Protein AF-A0A4Y2P9Y2-F1 (afdb_monomer)

Mean predicted aligned error: 13.3 Å

Structure (mmCIF, N/CA/C/O backbone):
data_AF-A0A4Y2P9Y2-F1
#
_entry.id   AF-A0A4Y2P9Y2-F1
#
loop_
_atom_site.group_PDB
_atom_site.id
_atom_site.type_symbol
_atom_site.label_atom_id
_atom_site.label_alt_id
_atom_site.label_comp_id
_atom_site.label_asym_id
_atom_site.label_entity_id
_atom_site.label_seq_id
_atom_site.pdbx_PDB_ins_code
_atom_site.Cartn_x
_atom_site.Cartn_y
_atom_site.Cartn_z
_atom_site.occupancy
_atom_site.B_iso_or_equiv
_atom_site.auth_seq_id
_atom_site.auth_comp_id
_atom_site.auth_asym_id
_atom_site.auth_atom_id
_atom_site.pdbx_PDB_model_num
ATOM 1 N N . PRO A 1 1 ? 26.454 57.214 10.861 1.00 44.38 1 PRO A N 1
ATOM 2 C CA . PRO A 1 1 ? 27.489 56.406 11.558 1.00 44.38 1 PRO A CA 1
ATOM 3 C C . PRO A 1 1 ? 28.006 55.297 10.611 1.00 44.38 1 PRO A C 1
ATOM 5 O O . PRO A 1 1 ? 27.289 54.336 10.383 1.00 44.38 1 PRO A O 1
ATOM 8 N N . GLN A 1 2 ? 29.065 55.489 9.805 1.00 33.81 2 GLN A N 1
ATOM 9 C CA . GLN A 1 2 ? 30.503 55.496 1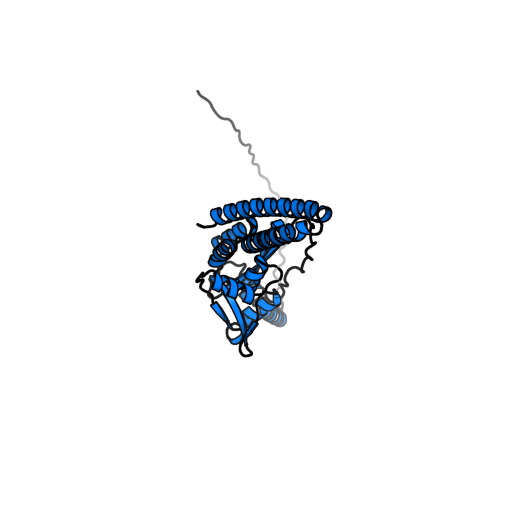0.176 1.00 33.81 2 GLN A CA 1
ATOM 10 C C . GLN A 1 2 ? 30.863 54.321 11.116 1.00 33.81 2 GLN A C 1
ATOM 12 O O . GLN A 1 2 ? 30.196 54.187 12.130 1.00 33.81 2 GLN A O 1
ATOM 17 N N . ILE A 1 3 ? 31.865 53.449 10.917 1.00 33.84 3 ILE A N 1
ATOM 18 C CA . ILE A 1 3 ? 33.081 53.392 10.074 1.00 33.84 3 ILE A CA 1
ATOM 19 C C . ILE A 1 3 ? 33.625 51.934 10.174 1.00 33.84 3 ILE A C 1
ATOM 21 O O . ILE A 1 3 ? 33.567 51.352 11.248 1.00 33.84 3 ILE A O 1
ATOM 25 N N . ALA A 1 4 ? 33.998 51.311 9.043 1.00 35.78 4 ALA A N 1
ATOM 26 C CA . ALA A 1 4 ? 35.324 50.772 8.643 1.00 35.78 4 ALA A CA 1
ATOM 27 C C . ALA A 1 4 ? 35.880 49.529 9.391 1.00 35.78 4 ALA A C 1
ATOM 29 O O . ALA A 1 4 ? 35.914 49.481 10.610 1.00 35.78 4 ALA A O 1
ATOM 30 N N . LYS A 1 5 ? 36.165 48.435 8.656 1.00 41.94 5 LYS A N 1
ATOM 31 C CA . LYS A 1 5 ? 37.468 47.996 8.072 1.00 41.94 5 LYS A CA 1
ATOM 32 C C . LYS A 1 5 ? 38.533 47.632 9.113 1.00 41.94 5 LYS A C 1
ATOM 34 O O . LYS A 1 5 ? 38.807 48.431 9.990 1.00 41.94 5 LYS A O 1
ATOM 39 N N . ILE A 1 6 ? 39.223 46.510 8.878 1.00 36.62 6 ILE A N 1
ATOM 40 C CA . ILE A 1 6 ? 40.679 46.407 8.624 1.00 36.62 6 ILE A CA 1
ATOM 41 C C . ILE A 1 6 ? 41.036 44.911 8.510 1.00 36.62 6 ILE A C 1
ATOM 43 O O . ILE A 1 6 ? 40.807 44.137 9.432 1.00 36.62 6 ILE A O 1
ATOM 47 N N . GLY A 1 7 ? 41.603 44.518 7.366 1.00 39.12 7 GLY A N 1
ATOM 48 C CA . GLY A 1 7 ? 42.594 43.438 7.293 1.00 39.12 7 GLY A CA 1
ATOM 49 C C . GLY A 1 7 ? 44.000 44.053 7.261 1.00 39.12 7 GLY A C 1
ATOM 50 O O . GLY A 1 7 ? 44.121 45.263 7.066 1.00 39.12 7 GLY A O 1
ATOM 51 N N . PRO A 1 8 ? 45.065 43.263 7.448 1.00 50.97 8 PRO A N 1
ATOM 52 C CA . PRO A 1 8 ? 46.186 43.251 6.484 1.00 50.97 8 PRO A CA 1
ATOM 53 C C . PRO A 1 8 ? 46.700 41.806 6.252 1.00 50.97 8 PRO A C 1
ATOM 55 O O . PRO A 1 8 ? 46.526 40.955 7.112 1.00 50.97 8 PRO A O 1
ATOM 58 N N . SER A 1 9 ? 47.190 41.366 5.083 1.00 36.84 9 SER A N 1
ATOM 59 C CA . SER A 1 9 ? 48.216 41.857 4.134 1.00 36.84 9 SER A CA 1
ATOM 60 C C . SER A 1 9 ? 49.648 41.360 4.426 1.00 36.84 9 SER A C 1
ATOM 62 O O . SER A 1 9 ? 50.282 41.840 5.354 1.00 36.84 9 SER A O 1
ATOM 64 N N . LEU A 1 10 ? 50.116 40.458 3.541 1.00 44.91 10 LEU A N 1
ATOM 65 C CA . LEU A 1 10 ? 51.422 40.357 2.841 1.00 44.91 10 LEU A CA 1
ATOM 66 C C . LEU A 1 10 ? 52.755 40.627 3.563 1.00 44.91 10 LEU A C 1
ATOM 68 O O . LEU A 1 10 ? 52.955 41.726 4.047 1.00 44.91 10 LEU A O 1
ATOM 72 N N . HIS A 1 11 ? 53.733 39.732 3.334 1.00 36.91 11 HIS A N 1
ATOM 73 C CA . HIS A 1 11 ? 55.120 40.007 2.871 1.00 36.91 11 HIS A CA 1
ATOM 74 C C . HIS A 1 11 ? 55.682 38.698 2.236 1.00 36.91 11 HIS A C 1
ATOM 76 O O . HIS A 1 11 ? 55.520 37.644 2.839 1.00 36.91 11 HIS A O 1
ATOM 82 N N . LYS A 1 12 ? 56.068 38.599 0.941 1.00 41.66 12 LYS A N 1
ATOM 83 C CA . LYS A 1 12 ? 57.321 39.015 0.230 1.00 41.66 12 LYS A CA 1
ATOM 84 C C . LYS A 1 12 ? 58.600 38.555 0.958 1.00 41.66 12 LYS A C 1
ATOM 86 O O . LYS A 1 12 ? 58.717 38.860 2.132 1.00 41.66 12 LYS A O 1
ATOM 91 N N . THR A 1 13 ? 59.527 37.789 0.358 1.00 38.09 13 THR A N 1
ATOM 92 C CA . THR A 1 13 ? 60.627 38.195 -0.574 1.00 38.09 13 THR A CA 1
ATOM 93 C C . THR A 1 13 ? 61.343 36.932 -1.124 1.00 38.09 13 THR A C 1
ATOM 95 O O . THR A 1 13 ? 61.568 36.009 -0.355 1.00 38.09 13 THR A O 1
ATOM 98 N N . SER A 1 14 ? 61.550 36.697 -2.430 1.00 42.44 14 SER A N 1
ATOM 99 C CA . SER A 1 14 ? 62.668 37.089 -3.332 1.00 42.44 14 SER A CA 1
ATOM 100 C C . SER A 1 14 ? 64.116 36.971 -2.807 1.00 42.44 14 SER A C 1
ATOM 102 O O . SER A 1 14 ? 64.509 37.818 -2.010 1.00 42.44 14 SER A O 1
ATOM 104 N N . SER A 1 15 ? 64.922 36.057 -3.382 1.00 37.41 15 SER A N 1
ATOM 105 C CA . SER A 1 15 ? 66.325 36.289 -3.826 1.00 37.41 15 SER A CA 1
ATOM 106 C C . SER A 1 15 ? 67.003 35.012 -4.383 1.00 37.41 15 SER A C 1
ATOM 108 O O . SER A 1 15 ? 67.167 34.036 -3.657 1.00 37.41 15 SER A O 1
ATOM 110 N N . LEU A 1 16 ? 67.421 35.053 -5.656 1.00 40.88 16 LEU A N 1
ATOM 111 C CA . LEU A 1 16 ? 68.600 34.359 -6.241 1.00 40.88 16 LEU A CA 1
ATOM 112 C C . LEU A 1 16 ? 69.861 35.240 -5.982 1.00 40.88 16 LEU A C 1
ATOM 114 O O . LEU A 1 16 ? 69.645 36.331 -5.441 1.00 40.88 16 LEU A O 1
ATOM 118 N N . PRO A 1 17 ? 71.124 34.926 -6.395 1.00 58.72 17 PRO A N 1
ATOM 119 C CA . PRO A 1 17 ? 71.679 33.807 -7.199 1.00 58.72 17 PRO A CA 1
ATOM 120 C C . PRO A 1 17 ? 73.003 33.190 -6.636 1.00 58.72 17 PRO A C 1
ATOM 122 O O . PRO A 1 17 ? 73.562 33.719 -5.682 1.00 58.72 17 PRO A O 1
ATOM 125 N N . ASN A 1 18 ? 73.532 32.098 -7.221 1.00 36.44 18 ASN A N 1
ATOM 126 C CA . ASN A 1 18 ? 74.830 32.057 -7.947 1.00 36.44 18 ASN A CA 1
ATOM 127 C C . ASN A 1 18 ? 75.363 30.639 -8.251 1.00 36.44 18 ASN A C 1
ATOM 129 O O . ASN A 1 18 ? 75.132 29.680 -7.522 1.00 36.44 18 ASN A O 1
ATOM 133 N N . GLU A 1 19 ? 76.089 30.592 -9.369 1.00 43.03 19 GLU A N 1
ATOM 134 C CA . GLU A 1 19 ? 76.727 29.491 -10.100 1.00 43.03 19 GLU A CA 1
ATOM 135 C C . GLU A 1 19 ? 77.791 28.681 -9.332 1.00 43.03 19 GLU A C 1
ATOM 137 O O . GLU A 1 19 ? 78.522 29.238 -8.517 1.00 43.03 19 GLU A O 1
ATOM 142 N N . ALA A 1 20 ? 77.973 27.404 -9.707 1.00 39.31 20 ALA A N 1
ATOM 143 C CA . ALA A 1 20 ? 79.242 26.857 -10.225 1.00 39.31 20 ALA A CA 1
ATOM 144 C C . ALA A 1 20 ? 79.091 25.377 -10.647 1.00 39.31 20 ALA A C 1
ATOM 146 O O . ALA A 1 20 ? 78.237 24.650 -10.151 1.00 39.31 20 ALA A O 1
ATOM 147 N N . ALA A 1 21 ? 79.922 24.978 -11.608 1.00 45.75 21 ALA A N 1
ATOM 148 C CA . ALA A 1 21 ? 79.826 23.820 -12.494 1.00 45.75 21 ALA A CA 1
ATOM 149 C C . ALA A 1 21 ? 80.290 22.459 -11.931 1.00 45.75 21 ALA A C 1
ATOM 151 O O . ALA A 1 21 ? 81.147 22.416 -11.054 1.00 45.75 21 ALA A O 1
ATOM 152 N N . ALA A 1 22 ? 79.788 21.374 -12.541 1.00 41.69 22 ALA A N 1
ATOM 153 C CA . ALA A 1 22 ? 80.491 20.138 -12.956 1.00 41.69 22 ALA A CA 1
ATOM 154 C C . ALA A 1 22 ? 79.415 19.146 -13.468 1.00 41.69 22 ALA A C 1
ATOM 156 O O . ALA A 1 22 ? 78.500 18.812 -12.727 1.00 41.69 22 ALA A O 1
ATOM 157 N N . ASP A 1 23 ? 79.268 18.897 -14.768 1.00 41.00 23 ASP A N 1
ATOM 158 C CA . ASP A 1 23 ? 80.043 17.982 -15.625 1.00 41.00 23 ASP A CA 1
ATOM 159 C C . ASP A 1 23 ? 79.676 16.489 -15.441 1.00 41.00 23 ASP A C 1
ATOM 161 O O . ASP A 1 23 ? 79.454 16.019 -14.330 1.00 41.00 23 ASP A O 1
ATOM 165 N N . PHE A 1 24 ? 79.675 15.775 -16.571 1.00 41.19 24 PHE A N 1
ATOM 166 C CA . PHE A 1 24 ? 79.527 14.326 -16.790 1.00 41.19 24 PHE A CA 1
ATOM 167 C C . PHE A 1 24 ? 78.136 13.703 -17.053 1.00 41.19 24 PHE A C 1
ATOM 169 O O . PHE A 1 24 ? 77.414 13.248 -16.172 1.00 41.19 24 PHE A O 1
ATOM 176 N N . SER A 1 25 ? 77.924 13.503 -18.361 1.00 40.25 25 SER A N 1
ATOM 177 C CA . SER A 1 25 ? 77.573 12.215 -18.985 1.00 40.25 25 SER A CA 1
ATOM 178 C C . SER A 1 25 ? 76.102 11.821 -19.098 1.00 40.25 25 SER A C 1
ATOM 180 O O . SER A 1 25 ? 75.533 11.113 -18.273 1.00 40.25 25 SER A O 1
ATOM 182 N N . SER A 1 26 ? 75.552 12.154 -20.265 1.00 49.84 26 SER A N 1
ATOM 183 C CA . SER A 1 26 ? 74.431 11.470 -20.905 1.00 49.84 26 SER A CA 1
ATOM 184 C C . SER A 1 26 ? 74.722 9.975 -21.124 1.00 49.84 26 SER A C 1
ATOM 186 O O . SER A 1 26 ? 75.746 9.654 -21.734 1.00 49.84 26 SER A O 1
ATOM 188 N N . PRO A 1 27 ? 73.807 9.054 -20.780 1.00 45.94 27 PRO A N 1
ATOM 189 C CA . PRO A 1 27 ? 73.709 7.774 -21.457 1.00 45.94 27 PRO A CA 1
ATOM 190 C C . PRO A 1 27 ? 72.789 7.924 -22.673 1.00 45.94 27 PRO A C 1
ATOM 192 O O . PRO A 1 27 ? 71.651 8.383 -22.584 1.00 45.94 27 PRO A O 1
ATOM 195 N N . SER A 1 28 ? 73.325 7.559 -23.831 1.00 48.28 28 SER A N 1
ATOM 196 C CA . SER A 1 28 ? 72.616 7.449 -25.103 1.00 48.28 28 SER A CA 1
ATOM 197 C C . SER A 1 28 ? 71.443 6.456 -25.021 1.00 48.28 28 SER A C 1
ATOM 199 O O . SER A 1 28 ? 71.523 5.488 -24.263 1.00 48.28 28 SER A O 1
ATOM 201 N N . PRO A 1 29 ? 70.378 6.636 -25.825 1.00 51.25 29 PRO A N 1
ATOM 202 C CA . PRO A 1 29 ? 69.253 5.713 -25.858 1.00 51.25 29 PRO A CA 1
ATOM 203 C C . PRO A 1 29 ? 69.665 4.467 -26.648 1.00 51.25 29 PRO A C 1
ATOM 205 O O . PRO A 1 29 ? 69.705 4.481 -27.878 1.00 51.25 29 PRO A O 1
ATOM 208 N N . SER A 1 30 ? 70.019 3.389 -25.950 1.00 45.03 30 SER A N 1
ATOM 209 C CA . SER A 1 30 ? 70.176 2.088 -26.596 1.00 45.03 30 SER A CA 1
ATOM 210 C C . SER A 1 30 ? 68.802 1.497 -26.890 1.00 45.03 30 SER A C 1
ATOM 212 O O . SER A 1 30 ? 67.964 1.338 -26.005 1.00 45.03 30 SER A O 1
ATOM 214 N N . SER A 1 31 ? 68.621 1.204 -28.169 1.00 48.81 31 SER A N 1
ATOM 215 C CA . SER A 1 31 ? 67.476 0.588 -28.815 1.00 48.81 31 SER A CA 1
ATOM 216 C C . SER A 1 31 ? 66.981 -0.712 -28.178 1.00 48.81 31 SER A C 1
ATOM 218 O O . SER A 1 31 ? 67.751 -1.496 -27.628 1.00 48.81 31 SER A O 1
ATOM 220 N N . ASN A 1 32 ? 65.706 -0.976 -28.468 1.00 49.25 32 ASN A N 1
ATOM 221 C CA . ASN A 1 32 ? 65.077 -2.293 -28.549 1.00 49.25 32 ASN A CA 1
ATOM 222 C C . ASN A 1 32 ? 64.769 -2.985 -27.222 1.00 49.25 32 ASN A C 1
ATOM 224 O O . ASN A 1 32 ? 65.193 -4.107 -26.972 1.00 49.25 32 ASN A O 1
ATOM 228 N N . SER A 1 33 ? 63.888 -2.357 -26.449 1.00 46.97 33 SER A N 1
ATOM 229 C CA . SER A 1 33 ? 62.880 -3.095 -25.691 1.00 46.97 33 SER A CA 1
ATOM 230 C C . SER A 1 33 ? 61.567 -2.995 -26.461 1.00 46.97 33 SER A C 1
ATOM 232 O O . SER A 1 33 ? 60.702 -2.183 -26.149 1.00 46.97 33 SER A O 1
ATOM 234 N N . SER A 1 34 ? 61.460 -3.777 -27.538 1.00 49.69 34 SER A N 1
ATOM 235 C CA . SER A 1 34 ? 60.162 -4.214 -28.051 1.00 49.69 34 SER A CA 1
ATOM 236 C C . SER A 1 34 ? 59.586 -5.123 -26.969 1.00 49.69 34 SER A C 1
ATOM 238 O O . SER A 1 34 ? 59.700 -6.343 -27.069 1.00 49.69 34 SER A O 1
ATOM 240 N N . GLU A 1 35 ? 59.084 -4.519 -25.890 1.00 49.69 35 GLU A N 1
ATOM 241 C CA . GLU A 1 35 ? 58.192 -5.182 -24.950 1.00 49.69 35 GLU A CA 1
ATOM 242 C C . GLU A 1 35 ? 57.011 -5.643 -25.791 1.00 49.69 35 GLU A C 1
ATOM 244 O O . GLU A 1 35 ? 56.163 -4.861 -26.219 1.00 49.69 35 GLU A O 1
ATOM 249 N N . VAL A 1 36 ? 57.075 -6.923 -26.135 1.00 53.78 36 VAL A N 1
ATOM 250 C CA . VAL A 1 36 ? 55.955 -7.720 -26.586 1.00 53.78 36 VAL A CA 1
ATOM 251 C C . VAL A 1 36 ? 54.973 -7.656 -25.424 1.00 53.78 36 VAL A C 1
ATOM 253 O O . VAL A 1 36 ? 55.096 -8.400 -24.456 1.00 53.78 36 VAL A O 1
ATOM 256 N N . PHE A 1 37 ? 54.087 -6.663 -25.448 1.00 49.69 37 PHE A N 1
ATOM 257 C CA . PHE A 1 37 ? 52.834 -6.767 -24.725 1.00 49.69 37 PHE A CA 1
ATOM 258 C C . PHE A 1 37 ? 52.160 -7.993 -25.335 1.00 49.69 37 PHE A C 1
ATOM 260 O O . PHE A 1 37 ? 51.839 -7.985 -26.521 1.00 49.69 37 PHE A O 1
ATOM 267 N N . ASP A 1 38 ? 52.121 -9.086 -24.574 1.00 58.62 38 ASP A N 1
ATOM 268 C CA . ASP A 1 38 ? 51.482 -10.330 -24.986 1.00 58.62 38 ASP A CA 1
ATOM 269 C C . ASP A 1 38 ? 50.050 -10.006 -25.438 1.00 58.62 38 ASP A C 1
ATOM 271 O O . ASP A 1 38 ? 49.244 -9.539 -24.631 1.00 58.62 38 ASP A O 1
ATOM 275 N N . ASP A 1 39 ? 49.726 -10.282 -26.707 1.00 57.47 39 ASP A N 1
ATOM 276 C CA . ASP A 1 39 ? 48.370 -10.161 -27.278 1.00 57.47 39 ASP A CA 1
ATOM 277 C C . ASP A 1 39 ? 47.314 -10.930 -26.437 1.00 57.47 39 ASP A C 1
ATOM 279 O O . ASP A 1 39 ? 46.114 -10.656 -26.497 1.00 57.47 39 ASP A O 1
ATOM 283 N N . ASP A 1 40 ? 47.759 -11.870 -25.595 1.00 58.53 40 ASP A N 1
ATOM 284 C CA . ASP A 1 40 ? 46.935 -12.628 -24.649 1.00 58.53 40 ASP A CA 1
ATOM 285 C C . ASP A 1 40 ? 46.405 -11.775 -23.477 1.00 58.53 40 ASP A C 1
ATOM 287 O O . ASP A 1 40 ? 45.332 -12.062 -22.936 1.00 58.53 40 ASP A O 1
ATOM 291 N N . ALA A 1 41 ? 47.121 -10.717 -23.076 1.00 58.81 41 ALA A N 1
ATOM 292 C CA . ALA A 1 41 ? 46.648 -9.789 -22.049 1.00 58.81 41 ALA A CA 1
ATOM 293 C C . ALA A 1 41 ? 45.497 -8.930 -22.586 1.00 58.81 41 ALA A C 1
ATOM 295 O O . ALA A 1 41 ? 44.499 -8.741 -21.888 1.00 58.81 41 ALA A O 1
ATOM 296 N N . ASP A 1 42 ? 45.593 -8.485 -23.839 1.00 65.56 42 ASP A N 1
ATOM 297 C CA . ASP A 1 42 ? 44.548 -7.702 -24.497 1.00 65.56 42 ASP A CA 1
ATOM 298 C C . ASP A 1 42 ? 43.278 -8.539 -24.703 1.00 65.56 42 ASP A C 1
ATOM 300 O O . ASP A 1 42 ? 42.187 -8.074 -24.376 1.00 65.56 42 ASP A O 1
ATOM 304 N N . ALA A 1 43 ? 43.401 -9.814 -25.096 1.00 70.25 43 ALA A N 1
ATOM 305 C CA . ALA A 1 43 ? 42.260 -10.729 -25.192 1.00 70.25 43 ALA A CA 1
ATOM 306 C C . ALA A 1 43 ? 41.589 -11.003 -23.830 1.00 70.25 43 ALA A C 1
ATOM 308 O O . ALA A 1 43 ? 40.359 -11.028 -23.736 1.00 70.25 43 ALA A O 1
ATOM 309 N N . PHE A 1 44 ? 42.375 -11.161 -22.757 1.00 70.00 44 PHE A N 1
ATOM 310 C CA . PHE A 1 44 ? 41.850 -11.327 -21.399 1.00 70.00 44 PHE A CA 1
ATOM 311 C C . PHE A 1 44 ? 41.113 -10.075 -20.915 1.00 70.00 44 PHE A C 1
ATOM 313 O O . PHE A 1 44 ? 40.017 -10.179 -20.358 1.00 70.00 44 PHE A O 1
ATOM 320 N N . PHE A 1 45 ? 41.689 -8.888 -21.128 1.00 66.19 45 PHE A N 1
ATOM 321 C CA . PHE A 1 45 ? 41.038 -7.637 -20.762 1.00 66.19 45 PHE A CA 1
ATOM 322 C C . PHE A 1 45 ? 39.809 -7.377 -21.624 1.00 66.19 45 PHE A C 1
ATOM 324 O O . PHE A 1 45 ? 38.821 -6.897 -21.092 1.00 66.19 45 PHE A O 1
ATOM 331 N N . GLU A 1 46 ? 39.799 -7.733 -22.904 1.00 68.00 46 GLU A N 1
ATOM 332 C CA . GLU A 1 46 ? 38.641 -7.549 -23.779 1.00 68.00 46 GLU A CA 1
ATOM 333 C C . GLU A 1 46 ? 37.496 -8.520 -23.447 1.00 68.00 46 GLU A C 1
ATOM 335 O O . GLU A 1 46 ? 36.336 -8.107 -23.425 1.00 68.00 46 GLU A O 1
ATOM 340 N N . GLU A 1 47 ? 37.796 -9.764 -23.055 1.00 64.12 47 GLU A N 1
ATOM 341 C CA . GLU A 1 47 ? 36.814 -10.701 -22.489 1.00 64.12 47 GLU A CA 1
ATOM 342 C C . GLU A 1 47 ? 36.309 -10.229 -21.112 1.00 64.12 47 GLU A C 1
ATOM 344 O O . GLU A 1 47 ? 35.112 -10.293 -20.819 1.00 64.12 47 GLU A O 1
ATOM 349 N N . PHE A 1 48 ? 37.200 -9.709 -20.263 1.00 63.22 48 PHE A N 1
ATOM 350 C CA . PHE A 1 48 ? 36.848 -9.130 -18.967 1.00 63.22 48 PHE A CA 1
ATOM 351 C C . PHE A 1 48 ? 35.991 -7.875 -19.131 1.00 63.22 48 PHE A C 1
ATOM 353 O O . PHE A 1 48 ? 34.968 -7.754 -18.467 1.00 63.22 48 PHE A O 1
ATOM 360 N N . TYR A 1 49 ? 36.334 -6.971 -20.047 1.00 61.81 49 TYR A N 1
ATOM 361 C CA . TYR A 1 49 ? 35.524 -5.806 -20.362 1.00 61.81 49 TYR A CA 1
ATOM 362 C C . TYR A 1 49 ? 34.207 -6.248 -20.990 1.00 61.81 49 TYR A C 1
ATOM 364 O O . TYR A 1 49 ? 33.187 -5.782 -20.521 1.00 61.81 49 TYR A O 1
ATOM 372 N N . GLN A 1 50 ? 34.143 -7.213 -21.910 1.00 58.59 50 GLN A N 1
ATOM 373 C CA . GLN A 1 50 ? 32.854 -7.749 -22.378 1.00 58.59 50 GLN A CA 1
ATOM 374 C C . GLN A 1 50 ? 31.989 -8.325 -21.243 1.00 58.59 50 GLN A C 1
ATOM 376 O O . GLN A 1 50 ? 30.774 -8.134 -21.261 1.00 58.59 50 GLN A O 1
ATOM 381 N N . LYS A 1 51 ? 32.589 -8.960 -20.226 1.00 53.72 51 LYS A N 1
ATOM 382 C CA . LYS A 1 51 ? 31.874 -9.471 -19.040 1.00 53.72 51 LYS A CA 1
ATOM 383 C C . LYS A 1 51 ? 31.471 -8.377 -18.038 1.00 53.72 51 LYS A C 1
ATOM 385 O O . LYS A 1 51 ? 30.395 -8.458 -17.460 1.00 53.72 51 LYS A O 1
ATOM 390 N N . VAL A 1 52 ? 32.298 -7.350 -17.838 1.00 53.06 52 VAL A N 1
ATOM 391 C CA . VAL A 1 52 ? 32.105 -6.263 -16.849 1.00 53.06 52 VAL A CA 1
ATOM 392 C C . VAL A 1 52 ? 31.319 -5.074 -17.429 1.00 53.06 52 VAL A C 1
ATOM 394 O O . VAL A 1 52 ? 30.797 -4.235 -16.699 1.00 53.06 52 VAL A O 1
ATOM 397 N N . SER A 1 53 ? 31.178 -5.017 -18.752 1.00 51.53 53 SER A N 1
ATOM 398 C CA . SER A 1 53 ? 30.509 -3.961 -19.523 1.00 51.53 53 SER A CA 1
ATOM 399 C C . SER A 1 53 ? 29.004 -4.209 -19.723 1.00 51.53 53 SER A C 1
ATOM 401 O O . SER A 1 53 ? 28.310 -3.402 -20.344 1.00 51.53 53 SER A O 1
ATOM 403 N N . LEU A 1 54 ? 28.447 -5.282 -19.146 1.00 63.69 54 LEU A N 1
ATOM 404 C CA . LEU A 1 54 ? 27.006 -5.555 -19.148 1.00 63.69 54 LEU A CA 1
ATOM 405 C C . LEU A 1 54 ? 26.293 -4.708 -18.087 1.00 63.69 54 LEU A C 1
ATOM 407 O O . LEU A 1 54 ? 25.753 -5.206 -17.097 1.00 63.69 54 LEU A O 1
ATOM 411 N N . VAL A 1 55 ? 26.299 -3.392 -18.301 1.00 69.12 55 VAL A N 1
ATOM 412 C CA . VAL A 1 55 ? 25.394 -2.484 -17.600 1.00 69.12 55 VAL A CA 1
ATOM 413 C C . VAL A 1 55 ? 23.980 -2.804 -18.078 1.00 69.12 55 VAL A C 1
ATOM 415 O O . VAL A 1 55 ? 23.579 -2.412 -19.174 1.00 69.12 55 VAL A O 1
ATOM 418 N N . THR A 1 56 ? 23.224 -3.538 -17.271 1.00 79.81 56 THR A N 1
ATOM 419 C CA . THR A 1 56 ? 21.832 -3.875 -17.574 1.00 79.81 56 THR A CA 1
ATOM 420 C C . THR A 1 56 ? 20.894 -2.848 -16.950 1.00 79.81 56 THR A C 1
ATOM 422 O O . THR A 1 56 ? 21.273 -2.039 -16.100 1.00 79.81 56 THR A O 1
ATOM 425 N N . LYS A 1 57 ? 19.647 -2.802 -17.419 1.00 87.38 57 LYS A N 1
ATOM 426 C CA . LYS A 1 57 ? 18.637 -1.915 -16.838 1.00 87.38 57 LYS A CA 1
ATOM 427 C C . LYS A 1 57 ? 18.192 -2.482 -15.489 1.00 87.38 57 LYS A C 1
ATOM 429 O O . LYS A 1 57 ? 17.785 -3.637 -15.414 1.00 87.38 57 LYS A O 1
ATOM 434 N N . ARG A 1 58 ? 18.214 -1.661 -14.438 1.00 91.38 58 ARG A N 1
ATOM 435 C CA . ARG A 1 58 ? 17.585 -1.990 -13.155 1.00 91.38 58 ARG A CA 1
ATOM 436 C C . ARG A 1 58 ? 16.098 -1.675 -13.243 1.00 91.38 58 ARG A C 1
ATOM 438 O O . ARG A 1 58 ? 15.718 -0.534 -13.499 1.00 91.38 58 ARG A O 1
ATOM 445 N N . TYR A 1 59 ? 15.266 -2.675 -12.996 1.00 93.69 59 TYR A N 1
ATOM 446 C CA . TYR A 1 59 ? 13.811 -2.544 -12.985 1.00 93.69 59 TYR A CA 1
ATOM 447 C C . TYR A 1 59 ? 13.250 -2.371 -11.579 1.00 93.69 59 TYR A C 1
ATOM 449 O O . TYR A 1 59 ? 12.148 -1.853 -11.440 1.00 93.69 59 TYR A O 1
ATOM 457 N N . VAL A 1 60 ? 13.984 -2.783 -10.542 1.00 94.19 60 VAL A N 1
ATOM 458 C CA . VAL A 1 60 ? 13.480 -2.828 -9.164 1.00 94.19 60 VAL A CA 1
ATOM 459 C C . VAL A 1 60 ? 14.356 -1.999 -8.232 1.00 94.19 60 VAL A C 1
ATOM 461 O O . VAL A 1 60 ? 15.577 -2.142 -8.201 1.00 94.19 60 VAL A O 1
ATOM 464 N N . LYS A 1 61 ? 13.721 -1.156 -7.419 1.00 93.62 61 LYS A N 1
ATOM 465 C CA . LYS A 1 61 ? 14.342 -0.452 -6.296 1.00 93.62 61 LYS A CA 1
ATOM 466 C C . LYS A 1 61 ? 13.578 -0.762 -5.018 1.00 93.62 61 LYS A C 1
ATOM 468 O O . LYS A 1 61 ? 12.394 -0.456 -4.913 1.00 93.62 61 LYS A O 1
ATOM 473 N N . ARG A 1 62 ? 14.266 -1.305 -4.015 1.00 93.38 62 ARG A N 1
ATOM 474 C CA . ARG A 1 62 ? 13.707 -1.512 -2.674 1.00 93.38 62 ARG A CA 1
ATOM 475 C C . ARG A 1 62 ? 13.719 -0.205 -1.881 1.00 93.38 62 ARG A C 1
ATOM 477 O O . ARG A 1 62 ? 14.735 0.484 -1.829 1.00 93.38 62 ARG A O 1
ATOM 484 N N . ILE A 1 63 ? 12.602 0.115 -1.240 1.00 93.81 63 ILE A N 1
ATOM 485 C CA . ILE A 1 63 ? 12.440 1.269 -0.357 1.00 93.81 63 ILE A CA 1
ATOM 486 C C . ILE A 1 63 ? 12.165 0.773 1.060 1.00 93.81 63 ILE A C 1
ATOM 488 O O . ILE A 1 63 ? 11.300 -0.076 1.264 1.00 93.81 63 ILE A O 1
ATOM 492 N N . LYS A 1 64 ? 12.893 1.325 2.033 1.00 92.31 64 LYS A N 1
ATOM 493 C CA . LYS A 1 64 ? 12.648 1.158 3.471 1.00 92.31 64 LYS A CA 1
ATOM 494 C C . LYS A 1 64 ? 12.236 2.509 4.065 1.00 92.31 64 LYS A C 1
ATOM 496 O O . LYS A 1 64 ? 12.801 3.541 3.688 1.00 92.31 64 LYS A O 1
ATOM 501 N N . THR A 1 65 ? 11.269 2.509 4.973 1.00 89.56 65 THR A N 1
ATOM 502 C CA . THR A 1 65 ? 10.843 3.691 5.742 1.00 89.56 65 THR A CA 1
ATOM 503 C C . THR A 1 65 ? 11.343 3.605 7.189 1.00 89.56 65 THR A C 1
ATOM 505 O O . THR A 1 65 ? 11.743 2.531 7.642 1.00 89.56 65 THR A O 1
ATOM 508 N N . GLY A 1 66 ? 11.362 4.730 7.915 1.00 85.69 66 GLY A N 1
ATOM 509 C CA . GLY A 1 66 ? 11.858 4.777 9.299 1.00 85.69 66 GLY A CA 1
ATOM 510 C C . GLY A 1 66 ? 10.974 4.001 10.281 1.00 85.69 66 GLY A C 1
ATOM 511 O O . GLY A 1 66 ? 11.475 3.365 11.204 1.00 85.69 66 GLY A O 1
ATOM 512 N N . ASP A 1 67 ? 9.675 3.956 10.013 1.00 86.25 67 ASP A N 1
ATOM 513 C CA . ASP A 1 67 ? 8.659 3.176 10.726 1.00 86.25 67 ASP A CA 1
ATOM 514 C C . ASP A 1 67 ? 8.545 1.706 10.272 1.00 86.25 67 ASP A C 1
ATOM 516 O O . ASP A 1 67 ? 7.625 0.977 10.665 1.00 86.25 67 ASP A O 1
ATOM 520 N N . GLY A 1 68 ? 9.509 1.244 9.471 1.00 85.94 68 GLY A N 1
ATOM 521 C CA . GLY A 1 68 ? 9.685 -0.170 9.170 1.00 85.94 68 GLY A CA 1
ATOM 522 C C . GLY A 1 68 ? 8.725 -0.726 8.119 1.00 85.94 68 GLY A C 1
ATOM 523 O O . GLY A 1 68 ? 8.472 -1.928 8.099 1.00 85.94 68 GLY A O 1
ATOM 524 N N . TYR A 1 69 ? 8.185 0.102 7.230 1.00 90.56 69 TYR A N 1
ATOM 525 C CA . TYR A 1 69 ? 7.560 -0.397 6.010 1.00 90.56 69 TYR A CA 1
ATOM 526 C C . TYR A 1 69 ? 8.614 -0.627 4.929 1.00 90.56 69 TYR A C 1
ATOM 528 O O . TYR A 1 69 ? 9.613 0.089 4.814 1.00 90.56 69 TYR A O 1
ATOM 536 N N . VAL A 1 70 ?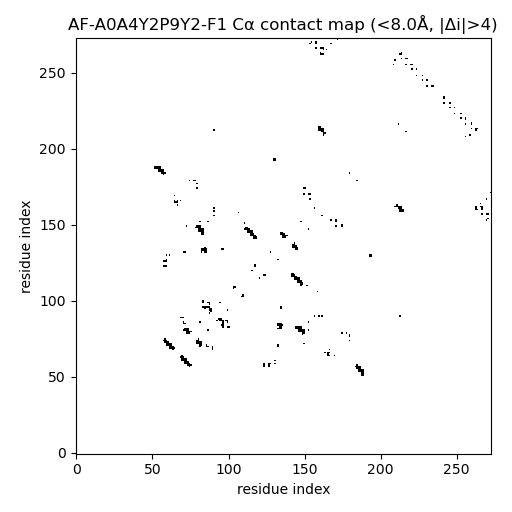 8.373 -1.652 4.114 1.00 92.38 70 VAL A N 1
ATOM 537 C CA . VAL A 1 70 ? 9.220 -2.006 2.977 1.00 92.38 70 VAL A CA 1
ATOM 538 C C . VAL A 1 70 ? 8.335 -2.244 1.767 1.00 92.38 70 VAL A C 1
ATOM 540 O O . VAL A 1 70 ? 7.356 -2.983 1.852 1.00 92.38 70 VAL A O 1
ATOM 543 N N . PHE A 1 71 ? 8.694 -1.631 0.646 1.00 95.38 71 PHE A N 1
ATOM 544 C CA . PHE A 1 71 ? 8.030 -1.825 -0.640 1.00 95.38 71 PHE A CA 1
ATOM 545 C C . PHE A 1 71 ? 9.023 -1.649 -1.786 1.00 95.38 71 PHE A C 1
ATOM 547 O O . PHE A 1 71 ? 10.155 -1.204 -1.576 1.00 95.38 71 PHE A O 1
ATOM 554 N N . HIS A 1 72 ? 8.600 -1.985 -3.001 1.00 96.94 72 HIS A N 1
ATOM 555 C CA . HIS A 1 72 ? 9.429 -1.857 -4.189 1.00 96.94 72 HIS A CA 1
ATOM 556 C C . HIS A 1 72 ? 8.846 -0.830 -5.155 1.00 96.94 72 HIS A C 1
ATOM 558 O O . HIS A 1 72 ? 7.641 -0.802 -5.405 1.00 96.94 72 HIS A O 1
ATOM 564 N N . ILE A 1 73 ? 9.725 0.001 -5.708 1.00 97.31 73 ILE A N 1
ATOM 565 C CA . ILE A 1 73 ? 9.438 0.826 -6.877 1.00 97.31 73 ILE A CA 1
ATOM 566 C C . ILE A 1 73 ? 9.939 0.070 -8.100 1.00 97.31 73 ILE A C 1
ATOM 568 O O . ILE A 1 73 ? 11.089 -0.372 -8.144 1.00 97.31 73 ILE A O 1
ATOM 572 N N . LEU A 1 74 ? 9.059 -0.066 -9.079 1.00 97.31 74 LEU A N 1
ATOM 573 C CA . LEU A 1 74 ? 9.287 -0.751 -10.337 1.00 97.31 74 LEU A CA 1
ATOM 574 C C . LEU A 1 74 ? 9.379 0.282 -11.458 1.00 97.31 74 LEU A C 1
ATOM 576 O O . LEU A 1 74 ? 8.575 1.210 -11.488 1.00 97.31 74 LEU A O 1
ATOM 580 N N . ILE A 1 75 ? 10.314 0.119 -12.390 1.00 95.62 75 ILE A N 1
ATOM 581 C CA . ILE A 1 75 ? 10.305 0.871 -13.648 1.00 95.62 75 ILE A CA 1
ATOM 582 C C . ILE A 1 75 ? 9.666 0.019 -14.729 1.00 95.62 75 ILE A C 1
ATOM 584 O O . ILE A 1 75 ? 10.194 -1.031 -15.086 1.00 95.62 75 ILE A O 1
ATOM 588 N N . TYR A 1 76 ? 8.598 0.535 -15.323 1.00 95.88 76 TYR A N 1
ATOM 589 C CA . TYR A 1 76 ? 7.976 -0.029 -16.515 1.00 95.88 76 TYR A CA 1
ATOM 590 C C . TYR A 1 76 ? 7.671 1.112 -17.487 1.00 95.88 76 TYR A C 1
ATOM 592 O O . TYR A 1 76 ? 7.251 2.177 -17.057 1.00 95.88 76 TYR A O 1
ATOM 600 N N . GLU A 1 77 ? 8.004 0.951 -18.770 1.00 93.94 77 GLU A N 1
ATOM 601 C CA . GLU A 1 77 ? 7.820 2.001 -19.797 1.00 93.94 77 GLU A CA 1
ATOM 602 C C . GLU A 1 77 ? 8.383 3.397 -19.434 1.00 93.94 77 GLU A C 1
ATOM 604 O O . GLU A 1 77 ? 7.943 4.419 -19.944 1.00 93.94 77 GLU A O 1
ATOM 609 N N . SER A 1 78 ? 9.440 3.439 -18.612 1.00 93.31 78 SER A N 1
ATOM 610 C CA . SER A 1 78 ? 10.092 4.667 -18.100 1.00 93.31 78 SER A CA 1
ATOM 611 C C . SER A 1 78 ? 9.303 5.444 -17.042 1.00 93.31 78 SER A C 1
ATOM 613 O O . SER A 1 78 ? 9.724 6.534 -16.668 1.00 93.31 78 SER A O 1
ATOM 615 N N . GLU A 1 79 ? 8.240 4.857 -16.501 1.00 96.00 79 GLU A N 1
ATOM 616 C CA . GLU A 1 79 ? 7.422 5.415 -15.425 1.00 96.00 79 GLU A CA 1
ATOM 617 C C . GLU A 1 79 ? 7.572 4.583 -14.131 1.00 96.00 79 GLU A C 1
ATOM 619 O O . GLU A 1 79 ? 7.920 3.393 -14.193 1.00 96.00 79 GLU A O 1
ATOM 624 N N . PRO A 1 80 ? 7.353 5.181 -12.943 1.00 97.19 80 PRO A N 1
ATOM 625 C CA . PRO A 1 80 ? 7.450 4.488 -11.668 1.00 97.19 80 PRO A CA 1
ATOM 626 C C . PRO A 1 80 ? 6.127 3.821 -11.278 1.00 97.19 80 PRO A C 1
ATOM 628 O O . PRO A 1 80 ? 5.057 4.436 -11.264 1.00 97.19 80 PRO A O 1
ATOM 631 N N . TYR A 1 81 ? 6.220 2.568 -10.853 1.00 98.00 81 TYR A N 1
ATOM 632 C CA . TYR A 1 81 ? 5.094 1.746 -10.429 1.00 98.00 81 TYR A CA 1
ATOM 633 C C . TYR A 1 81 ? 5.371 1.045 -9.102 1.00 98.00 81 TYR A C 1
ATOM 635 O O . TYR A 1 81 ? 6.504 0.960 -8.635 1.00 98.00 81 TYR A O 1
ATOM 643 N N . VAL A 1 82 ? 4.317 0.506 -8.502 1.00 98.00 82 VAL A N 1
ATOM 644 C CA . VAL A 1 82 ? 4.372 -0.357 -7.322 1.00 98.00 82 VAL A CA 1
ATOM 645 C C . VAL A 1 82 ? 3.502 -1.590 -7.559 1.00 98.00 82 VAL A C 1
ATOM 647 O O . VAL A 1 82 ? 2.456 -1.522 -8.212 1.00 98.00 82 VAL A O 1
ATOM 650 N N . SER A 1 83 ? 3.940 -2.740 -7.052 1.00 98.06 83 SER A N 1
ATOM 651 C CA . SER A 1 83 ? 3.196 -3.991 -7.192 1.00 98.06 83 SER A CA 1
ATOM 652 C C . SER A 1 83 ? 1.933 -3.994 -6.332 1.00 98.06 83 SER A C 1
ATOM 654 O O . SER A 1 83 ? 1.952 -3.582 -5.176 1.00 98.06 83 SER A O 1
ATOM 656 N N . CYS A 1 84 ? 0.830 -4.537 -6.851 1.00 97.25 84 CYS A N 1
ATOM 657 C CA . CYS A 1 84 ? -0.411 -4.706 -6.089 1.00 97.25 84 CYS A CA 1
ATOM 658 C C . CYS A 1 84 ? -0.195 -5.502 -4.786 1.00 97.25 84 CYS A C 1
ATOM 660 O O . CYS A 1 84 ? -0.880 -5.265 -3.789 1.00 97.25 84 CYS A O 1
ATOM 662 N N . GLY A 1 85 ? 0.758 -6.442 -4.785 1.00 97.06 85 GLY A N 1
ATOM 663 C CA . GLY A 1 85 ? 1.122 -7.211 -3.599 1.00 97.06 85 GLY A CA 1
ATOM 664 C C . GLY A 1 85 ? 1.836 -6.376 -2.538 1.00 97.06 85 GLY A C 1
ATOM 665 O O . GLY A 1 85 ? 1.499 -6.502 -1.362 1.00 97.06 85 GLY A O 1
ATOM 666 N N . ASP A 1 86 ? 2.768 -5.498 -2.926 1.00 96.94 86 ASP A N 1
ATOM 667 C CA . ASP A 1 86 ? 3.419 -4.591 -1.974 1.00 96.94 86 ASP A CA 1
ATOM 668 C C . ASP A 1 86 ? 2.400 -3.627 -1.364 1.00 96.94 86 ASP A C 1
ATOM 670 O O . ASP A 1 86 ? 2.379 -3.471 -0.147 1.00 96.94 86 ASP A O 1
ATOM 674 N N . ILE A 1 87 ? 1.499 -3.047 -2.168 1.00 97.38 87 ILE A N 1
ATOM 675 C CA . ILE A 1 87 ? 0.449 -2.151 -1.652 1.00 97.38 87 ILE A CA 1
ATOM 676 C C . ILE A 1 87 ? -0.435 -2.874 -0.633 1.00 97.38 87 ILE A C 1
ATOM 678 O O . ILE A 1 87 ? -0.698 -2.340 0.444 1.00 97.38 87 ILE A O 1
ATOM 682 N N . SER A 1 88 ? -0.872 -4.097 -0.953 1.00 96.56 88 SER A N 1
ATOM 683 C CA . SER A 1 88 ? -1.664 -4.896 -0.018 1.00 96.56 88 SER A CA 1
ATOM 684 C C . SER A 1 88 ? -0.910 -5.118 1.286 1.00 96.56 88 SER A C 1
ATOM 686 O O . SER A 1 88 ? -1.476 -4.919 2.352 1.00 96.56 88 SER A O 1
ATOM 688 N N . HIS A 1 89 ? 0.372 -5.473 1.208 1.00 94.25 89 HIS A N 1
ATOM 689 C CA . HIS A 1 89 ? 1.181 -5.745 2.387 1.00 94.25 89 HIS A CA 1
ATOM 690 C C . HIS A 1 89 ? 1.476 -4.498 3.230 1.00 94.25 89 HIS A C 1
ATOM 692 O O . HIS A 1 89 ? 1.572 -4.603 4.451 1.00 94.25 89 HIS A O 1
ATOM 698 N N . LEU A 1 90 ? 1.615 -3.329 2.595 1.00 94.50 90 LEU A N 1
ATOM 699 C CA . LEU A 1 90 ? 1.759 -2.052 3.293 1.00 94.50 90 LEU A CA 1
ATOM 700 C C . LEU A 1 90 ? 0.535 -1.768 4.168 1.00 94.50 90 LEU A C 1
ATOM 702 O O . LEU A 1 90 ? 0.690 -1.355 5.309 1.00 94.50 90 LEU A O 1
ATOM 706 N N . ILE A 1 91 ? -0.670 -2.020 3.651 1.00 94.12 91 ILE A N 1
ATOM 707 C CA . ILE A 1 91 ? -1.918 -1.760 4.380 1.00 94.12 91 ILE A CA 1
ATOM 708 C C . ILE A 1 91 ? -2.224 -2.887 5.370 1.00 94.12 91 ILE A C 1
ATOM 710 O O . ILE A 1 91 ? -2.613 -2.634 6.508 1.00 94.12 91 ILE A O 1
ATOM 714 N N . TRP A 1 92 ? -2.031 -4.130 4.937 1.00 92.44 92 TRP A N 1
ATOM 715 C CA . TRP A 1 92 ? -2.315 -5.337 5.693 1.00 92.44 92 TRP A CA 1
ATOM 716 C C . TRP A 1 92 ? -1.170 -6.338 5.535 1.00 92.44 92 TRP A C 1
ATOM 718 O O . TRP A 1 92 ? -1.080 -7.069 4.546 1.00 92.44 92 TRP A O 1
ATOM 728 N N . SER A 1 93 ? -0.329 -6.445 6.561 1.00 86.69 93 SER A N 1
ATOM 729 C CA . SER A 1 93 ? 0.876 -7.288 6.552 1.00 86.69 93 SER A CA 1
ATOM 730 C C . SER A 1 93 ? 0.631 -8.769 6.220 1.00 86.69 93 SER A C 1
ATOM 732 O O . SER A 1 93 ? 1.550 -9.475 5.812 1.00 86.69 93 SER A O 1
ATOM 734 N N . ASN A 1 94 ? -0.599 -9.264 6.356 1.00 86.50 94 ASN A N 1
ATOM 735 C CA . ASN A 1 94 ? -0.968 -10.658 6.113 1.00 86.50 94 ASN A CA 1
ATOM 736 C C . ASN A 1 94 ? -1.944 -10.865 4.939 1.00 86.50 94 ASN A C 1
ATOM 738 O O . ASN A 1 94 ? -2.579 -11.921 4.876 1.00 86.50 94 ASN A O 1
ATOM 742 N N . LYS A 1 95 ? -2.118 -9.882 4.044 1.00 91.69 95 LYS A N 1
ATOM 743 C CA . LYS A 1 95 ? -3.040 -9.981 2.899 1.00 91.69 95 LYS A CA 1
ATOM 744 C C . LYS A 1 95 ? -2.321 -9.913 1.562 1.00 91.69 95 LYS A C 1
ATOM 746 O O . LYS A 1 95 ? -1.295 -9.251 1.416 1.00 91.69 95 LYS A O 1
ATOM 751 N N . ASP A 1 96 ? -2.908 -10.578 0.578 1.00 92.94 96 ASP A N 1
ATOM 752 C CA . ASP A 1 96 ? -2.402 -10.663 -0.784 1.00 92.94 96 ASP A CA 1
ATOM 753 C C . ASP A 1 96 ? -3.014 -9.606 -1.720 1.00 92.94 96 ASP A C 1
ATOM 755 O O . ASP A 1 96 ? -3.911 -8.839 -1.372 1.00 92.94 96 ASP A O 1
ATOM 759 N N . ALA A 1 97 ? -2.531 -9.592 -2.960 1.00 93.44 97 ALA A N 1
ATOM 760 C CA . ALA A 1 97 ? -2.999 -8.677 -3.992 1.00 93.44 97 ALA A CA 1
ATOM 761 C C . ALA A 1 97 ? -4.515 -8.784 -4.289 1.00 93.44 97 ALA A C 1
ATOM 763 O O . ALA A 1 97 ? -5.118 -7.789 -4.685 1.00 93.44 97 ALA A O 1
ATOM 764 N N . GLU A 1 98 ? -5.146 -9.952 -4.113 1.00 93.69 98 GLU A N 1
ATOM 765 C CA . GLU A 1 98 ? -6.585 -10.140 -4.395 1.00 93.69 98 GLU A CA 1
ATOM 766 C C . GLU A 1 98 ? -7.440 -9.390 -3.400 1.00 93.69 98 GLU A C 1
ATOM 768 O O . GLU A 1 98 ? -8.422 -8.748 -3.775 1.00 93.69 98 GLU A O 1
ATOM 773 N N . PHE A 1 99 ? -7.022 -9.421 -2.136 1.00 93.81 99 PHE A N 1
ATOM 774 C CA . PHE A 1 99 ? -7.701 -8.690 -1.088 1.00 93.81 99 PHE A CA 1
ATOM 775 C C . PHE A 1 99 ? -7.751 -7.192 -1.402 1.00 93.81 99 PHE A C 1
ATOM 777 O O . PHE A 1 99 ? -8.821 -6.588 -1.327 1.00 93.81 99 PHE A O 1
ATOM 784 N N . LEU A 1 100 ? -6.631 -6.595 -1.824 1.00 94.81 100 LEU A N 1
ATOM 785 C CA . LEU A 1 100 ? -6.604 -5.186 -2.219 1.00 94.81 100 LEU A CA 1
ATOM 786 C C . LEU A 1 100 ? -7.532 -4.906 -3.410 1.00 94.81 100 LEU A C 1
ATOM 788 O O . LEU A 1 100 ? -8.310 -3.955 -3.359 1.00 94.81 100 LEU A O 1
ATOM 792 N N . GLN A 1 101 ? -7.487 -5.734 -4.457 1.00 93.19 101 GLN A N 1
ATOM 793 C CA . GLN A 1 101 ? -8.336 -5.560 -5.642 1.00 93.19 101 GLN A CA 1
ATOM 794 C C . GLN A 1 101 ? -9.824 -5.600 -5.289 1.00 93.19 101 GLN A C 1
ATOM 796 O O . GLN A 1 101 ? -10.573 -4.703 -5.675 1.00 93.19 101 GLN A O 1
ATOM 801 N N . GLN A 1 102 ? -10.246 -6.592 -4.503 1.00 93.44 102 GLN A N 1
ATOM 802 C CA . GLN A 1 102 ? -11.630 -6.710 -4.049 1.00 93.44 102 GLN A CA 1
ATOM 803 C C . GLN A 1 102 ? -12.055 -5.477 -3.240 1.00 93.44 102 GLN A C 1
ATOM 805 O O . GLN A 1 102 ? -13.184 -4.996 -3.350 1.00 93.44 102 GLN A O 1
ATOM 810 N N . ARG A 1 103 ? -11.155 -4.941 -2.410 1.00 92.94 103 ARG A N 1
ATOM 811 C CA . ARG A 1 103 ? -11.439 -3.769 -1.578 1.00 92.94 103 ARG A CA 1
ATOM 812 C C . ARG A 1 103 ? -11.529 -2.478 -2.384 1.00 92.94 103 ARG A C 1
ATOM 814 O O . ARG A 1 103 ? -12.439 -1.700 -2.117 1.00 92.94 103 ARG A O 1
ATOM 821 N N . LEU A 1 104 ? -10.663 -2.286 -3.377 1.00 92.94 104 LEU A N 1
ATOM 822 C CA . LEU A 1 104 ? -10.733 -1.151 -4.304 1.00 92.94 104 LEU A CA 1
ATOM 823 C C . LEU A 1 104 ? -12.008 -1.192 -5.161 1.00 92.94 104 LEU A C 1
ATOM 825 O O . LEU A 1 104 ? -12.651 -0.167 -5.371 1.00 92.94 104 LEU A O 1
ATOM 829 N N . GLN A 1 105 ? -12.433 -2.383 -5.595 1.00 91.88 105 GLN A N 1
ATOM 830 C CA . GLN A 1 105 ? -13.714 -2.550 -6.290 1.00 91.88 105 GLN A CA 1
ATOM 831 C C . GLN A 1 105 ? -14.895 -2.166 -5.391 1.00 91.88 105 GLN A C 1
ATOM 833 O O . GLN A 1 105 ? -15.783 -1.427 -5.811 1.00 91.88 105 GLN A O 1
ATOM 838 N N . ASN A 1 106 ? -14.882 -2.611 -4.132 1.00 90.06 106 ASN A N 1
ATOM 839 C CA . ASN A 1 106 ? -15.934 -2.292 -3.166 1.00 90.06 106 ASN A CA 1
ATOM 840 C C . ASN A 1 106 ? -15.960 -0.810 -2.755 1.00 90.06 106 ASN A C 1
ATOM 842 O O . ASN A 1 106 ? -17.012 -0.329 -2.336 1.00 90.06 106 ASN A O 1
ATOM 846 N N . SER A 1 107 ? -14.839 -0.083 -2.851 1.00 87.88 107 SER A N 1
ATOM 847 C CA . SER A 1 107 ? -14.803 1.362 -2.584 1.00 87.88 107 SER A CA 1
ATOM 848 C C . SER A 1 107 ? -15.327 2.205 -3.749 1.00 87.88 107 SER A C 1
ATOM 850 O O . SER A 1 107 ? -15.530 3.404 -3.574 1.00 87.88 107 SER A O 1
ATOM 852 N N . GLY A 1 108 ? -15.557 1.605 -4.924 1.00 85.19 108 GLY A N 1
ATOM 853 C CA . GLY A 1 108 ? -15.966 2.323 -6.134 1.00 85.19 108 GLY A CA 1
ATOM 854 C C . GLY A 1 108 ? -14.853 3.183 -6.742 1.00 85.19 108 GLY A C 1
ATOM 855 O O . GLY A 1 108 ? -15.137 4.077 -7.537 1.00 85.19 108 GLY A O 1
ATOM 856 N N . SER A 1 109 ? -13.595 2.941 -6.362 1.00 82.56 109 SER A N 1
ATOM 857 C CA . SER A 1 109 ? -12.438 3.692 -6.850 1.00 82.56 109 SER A CA 1
ATOM 858 C C . SER A 1 109 ? -11.940 3.091 -8.164 1.00 82.56 109 SER A C 1
ATOM 860 O O . SER A 1 109 ? -11.566 1.920 -8.220 1.00 82.56 109 SER A O 1
ATOM 862 N N . PHE A 1 110 ? -11.902 3.897 -9.224 1.00 82.31 110 PHE A N 1
ATOM 863 C CA . PHE A 1 110 ? -11.385 3.482 -10.528 1.00 82.31 110 PHE A CA 1
ATOM 864 C C . PHE A 1 110 ? -9.939 3.944 -10.675 1.00 82.31 110 PHE A C 1
ATOM 866 O O . PHE A 1 110 ? -9.675 5.059 -11.113 1.00 82.31 110 PHE A O 1
ATOM 873 N N . LEU A 1 111 ? -9.003 3.077 -10.294 1.00 89.62 111 LEU A N 1
ATOM 874 C CA . LEU A 1 111 ? -7.573 3.327 -10.445 1.00 89.62 111 LEU A CA 1
ATOM 875 C C . LEU A 1 111 ? -7.019 2.512 -11.604 1.00 89.62 111 LEU A C 1
ATOM 877 O O . LEU A 1 111 ? -7.171 1.287 -11.641 1.00 89.62 111 LEU A O 1
ATOM 881 N N . THR A 1 112 ? -6.341 3.190 -12.527 1.00 90.50 112 THR A N 1
ATOM 882 C CA . THR A 1 112 ? -5.657 2.535 -13.641 1.00 90.50 112 THR A CA 1
ATOM 883 C C . THR A 1 112 ? -4.559 1.618 -13.107 1.00 90.50 112 THR A C 1
ATOM 885 O O . THR A 1 112 ? -3.712 2.031 -12.308 1.00 90.50 112 THR A O 1
ATOM 888 N N . ASN A 1 113 ? -4.581 0.370 -13.562 1.00 94.19 113 ASN A N 1
ATOM 889 C CA . ASN A 1 113 ? -3.568 -0.640 -13.294 1.00 94.19 113 ASN A CA 1
ATOM 890 C C . ASN A 1 113 ? -3.070 -1.234 -14.614 1.00 94.19 113 ASN A C 1
ATOM 892 O O . ASN A 1 113 ? -3.737 -1.133 -15.643 1.00 94.19 113 ASN A O 1
ATOM 896 N N . VAL A 1 114 ? -1.879 -1.821 -14.570 1.00 96.69 114 VAL A N 1
ATOM 897 C CA . VAL A 1 114 ? -1.247 -2.484 -15.713 1.00 96.69 114 VAL A CA 1
ATOM 898 C C . VAL A 1 114 ? -0.926 -3.916 -15.309 1.00 96.69 114 VAL A C 1
ATOM 900 O O . VAL A 1 114 ? -0.432 -4.160 -14.206 1.00 96.69 114 VAL A O 1
ATOM 903 N N . LEU A 1 115 ? -1.233 -4.864 -16.191 1.00 96.62 115 LEU A N 1
ATOM 904 C CA . LEU A 1 115 ? -0.847 -6.261 -16.043 1.00 96.62 115 LEU A CA 1
ATOM 905 C C . LEU A 1 115 ? 0.387 -6.513 -16.907 1.00 96.62 115 LEU A C 1
ATOM 907 O O . LEU A 1 115 ? 0.305 -6.396 -18.125 1.00 96.62 115 LEU A O 1
ATOM 911 N N . ILE A 1 116 ? 1.504 -6.873 -16.279 1.00 96.88 116 ILE A N 1
ATOM 912 C CA . ILE A 1 116 ? 2.735 -7.245 -16.981 1.00 96.88 116 ILE A CA 1
ATOM 913 C C . ILE A 1 116 ? 2.819 -8.768 -17.043 1.00 96.88 116 ILE A C 1
ATOM 915 O O . ILE A 1 116 ? 2.616 -9.437 -16.025 1.00 96.88 116 ILE A O 1
ATOM 919 N N . LEU A 1 117 ? 3.135 -9.301 -18.222 1.00 96.62 117 LEU A N 1
ATOM 920 C CA . LEU A 1 117 ? 3.400 -10.719 -18.454 1.00 96.62 117 LEU A CA 1
ATOM 921 C C . LEU A 1 117 ? 4.911 -10.987 -18.493 1.00 96.62 117 LEU A C 1
ATOM 923 O O . LEU A 1 117 ? 5.673 -10.176 -19.025 1.00 96.62 117 LEU A O 1
ATOM 927 N N . GLU A 1 118 ? 5.328 -12.125 -17.935 1.00 96.12 118 GLU A N 1
ATOM 928 C CA . GLU A 1 118 ? 6.736 -12.540 -17.896 1.00 96.12 118 GLU A CA 1
ATOM 929 C C . GLU A 1 118 ? 7.324 -12.759 -19.289 1.00 96.12 118 GLU A C 1
ATOM 931 O O . GLU A 1 118 ? 8.407 -12.249 -19.552 1.00 96.12 118 GLU A O 1
ATOM 936 N N . ASP A 1 119 ? 6.589 -13.414 -20.192 1.00 94.69 119 ASP A N 1
ATOM 937 C CA . ASP A 1 119 ? 7.046 -13.739 -21.555 1.00 94.69 119 ASP A CA 1
ATOM 938 C C . ASP A 1 119 ? 7.492 -12.502 -22.362 1.00 94.69 119 ASP A C 1
ATOM 940 O O . ASP A 1 119 ? 8.270 -12.598 -23.306 1.00 94.69 119 ASP A O 1
ATOM 944 N N . GLU A 1 120 ? 6.982 -11.320 -22.009 1.00 94.19 120 GLU A N 1
ATOM 945 C CA . GLU A 1 120 ? 7.316 -10.049 -22.658 1.00 94.19 120 GLU A CA 1
ATOM 946 C C . GLU A 1 120 ? 8.432 -9.285 -21.920 1.00 94.19 120 GLU A C 1
ATOM 948 O O . GLU A 1 120 ? 8.988 -8.326 -22.454 1.00 94.19 120 GLU A O 1
ATOM 953 N N . ASN A 1 121 ? 8.740 -9.665 -20.674 1.00 94.50 121 ASN A N 1
ATOM 954 C CA . ASN A 1 121 ? 9.564 -8.895 -19.739 1.00 94.50 121 ASN A CA 1
ATOM 955 C C . ASN A 1 121 ? 10.451 -9.789 -18.846 1.00 94.50 121 ASN A C 1
ATOM 957 O O . ASN A 1 121 ? 10.624 -9.498 -17.660 1.00 94.50 121 ASN A O 1
ATOM 961 N N . GLU A 1 122 ? 11.039 -10.855 -19.395 1.00 93.69 122 GLU A N 1
ATOM 962 C CA . GLU A 1 122 ? 11.791 -11.879 -18.641 1.00 93.69 122 GLU A CA 1
ATOM 963 C C . GLU A 1 122 ? 12.853 -11.276 -17.698 1.00 93.69 122 GLU A C 1
ATOM 965 O O . GLU A 1 122 ? 12.825 -11.508 -16.490 1.00 93.69 122 GLU A O 1
ATOM 970 N N . ASN A 1 123 ? 13.700 -10.373 -18.214 1.00 91.25 123 ASN A N 1
ATOM 971 C CA . ASN A 1 123 ? 14.747 -9.695 -17.432 1.00 91.25 123 ASN A CA 1
ATOM 972 C C . ASN A 1 123 ? 14.204 -8.926 -16.212 1.00 91.25 123 ASN A C 1
ATOM 974 O O . ASN A 1 123 ? 14.869 -8.819 -15.179 1.00 91.25 123 ASN A O 1
ATOM 978 N N . MET A 1 124 ? 13.007 -8.343 -16.328 1.00 93.50 124 MET A N 1
ATOM 979 C CA . MET A 1 124 ? 12.357 -7.669 -15.205 1.00 93.50 124 MET A CA 1
ATOM 980 C C . MET A 1 124 ? 11.891 -8.700 -14.179 1.00 93.50 124 MET A C 1
ATOM 982 O O . MET A 1 124 ? 12.116 -8.501 -12.988 1.00 93.50 124 MET A O 1
ATOM 986 N N . PHE A 1 125 ? 11.281 -9.803 -14.616 1.00 95.69 125 PHE A N 1
ATOM 987 C CA . PHE A 1 125 ? 10.786 -10.857 -13.728 1.00 95.69 125 PHE A CA 1
ATOM 988 C C . PHE A 1 125 ? 11.891 -11.563 -12.947 1.00 95.69 125 PHE A C 1
ATOM 990 O O . PHE A 1 125 ? 11.692 -11.855 -11.765 1.00 95.69 125 PHE A O 1
ATOM 997 N N . ASP A 1 126 ? 13.069 -11.743 -13.536 1.00 92.62 126 ASP A N 1
ATOM 998 C CA . ASP A 1 126 ? 14.233 -12.256 -12.812 1.00 92.62 126 ASP A CA 1
ATOM 999 C C . ASP A 1 126 ? 14.628 -11.331 -11.652 1.00 92.62 126 ASP A C 1
ATOM 1001 O O . ASP A 1 126 ? 14.825 -11.788 -10.521 1.00 92.62 126 ASP A O 1
ATOM 1005 N N . GLN A 1 127 ? 14.633 -10.011 -11.876 1.00 92.12 127 GLN A N 1
ATOM 1006 C CA . GLN A 1 127 ? 14.855 -9.043 -10.799 1.00 92.12 127 GLN A CA 1
ATOM 1007 C C . GLN A 1 127 ? 13.709 -9.048 -9.780 1.00 92.12 127 GLN A C 1
ATOM 1009 O O . GLN A 1 127 ? 13.972 -9.017 -8.579 1.00 92.12 127 GLN A O 1
ATOM 1014 N N . LEU A 1 128 ? 12.446 -9.125 -10.216 1.00 94.50 128 LEU A N 1
ATOM 1015 C CA . LEU A 1 128 ? 11.287 -9.191 -9.316 1.00 94.50 128 LEU A CA 1
ATOM 1016 C C . LEU A 1 128 ? 11.390 -10.387 -8.357 1.00 94.50 128 LEU A C 1
ATOM 1018 O O . LEU A 1 128 ? 11.155 -10.232 -7.157 1.00 94.50 128 LEU A O 1
ATOM 1022 N N . LYS A 1 129 ? 11.786 -11.559 -8.870 1.00 93.56 129 LYS A N 1
ATOM 1023 C CA . LYS A 1 129 ? 12.026 -12.775 -8.079 1.00 93.56 129 LYS A CA 1
ATOM 1024 C C . LYS A 1 129 ? 13.208 -12.593 -7.127 1.00 93.56 129 LYS A C 1
ATOM 1026 O O . LYS A 1 129 ? 13.067 -12.875 -5.939 1.00 93.56 129 LYS A O 1
ATOM 1031 N N . ARG A 1 130 ? 14.339 -12.068 -7.619 1.00 90.44 130 ARG A N 1
ATOM 1032 C CA . ARG A 1 130 ? 15.557 -11.823 -6.824 1.00 90.44 130 ARG A CA 1
ATOM 1033 C C . ARG A 1 130 ? 15.329 -10.846 -5.668 1.00 90.44 130 ARG A C 1
ATOM 1035 O O . ARG A 1 130 ? 15.885 -11.037 -4.595 1.00 90.44 130 ARG A O 1
ATOM 1042 N N . PHE A 1 131 ? 14.519 -9.809 -5.876 1.00 90.81 131 PHE A N 1
AT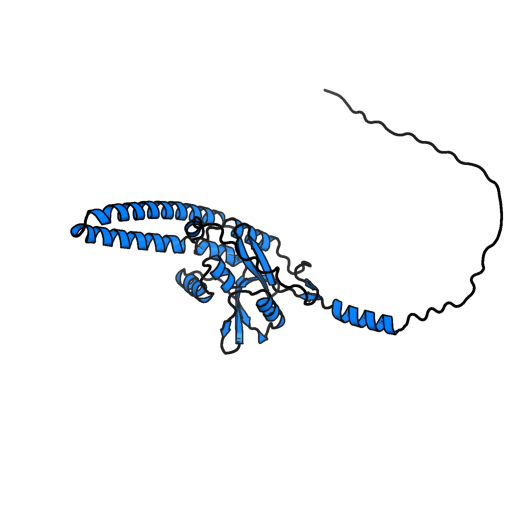OM 1043 C CA . PHE A 1 131 ? 14.181 -8.812 -4.854 1.00 90.81 131 PHE A CA 1
ATOM 1044 C C . PHE A 1 131 ? 12.939 -9.172 -4.024 1.00 90.81 131 PHE A C 1
ATOM 1046 O O . PHE A 1 131 ? 12.519 -8.368 -3.196 1.00 90.81 131 PHE A O 1
ATOM 1053 N N . HIS A 1 132 ? 12.355 -10.361 -4.214 1.00 93.06 132 HIS A N 1
ATOM 1054 C CA . HIS A 1 132 ? 11.160 -10.817 -3.495 1.00 93.06 132 HIS A CA 1
ATOM 1055 C C . HIS A 1 132 ? 9.978 -9.833 -3.579 1.00 93.06 132 HIS A C 1
ATOM 1057 O O . HIS A 1 132 ? 9.283 -9.572 -2.591 1.00 93.06 132 HIS A O 1
ATOM 1063 N N . VAL A 1 133 ? 9.733 -9.278 -4.771 1.00 94.94 133 VAL A N 1
ATOM 1064 C CA . VAL A 1 133 ? 8.593 -8.384 -5.005 1.00 94.94 133 VAL A CA 1
ATOM 1065 C C . VAL A 1 133 ? 7.284 -9.150 -4.823 1.00 94.94 133 VAL A C 1
ATOM 1067 O O . VAL A 1 133 ? 7.089 -10.241 -5.363 1.00 94.94 133 VAL A O 1
ATOM 1070 N N . LYS A 1 134 ? 6.362 -8.575 -4.047 1.00 94.94 134 LYS A N 1
ATOM 1071 C CA . LYS A 1 134 ? 5.104 -9.233 -3.682 1.00 94.94 134 LYS A CA 1
ATOM 1072 C C . LYS A 1 134 ? 4.079 -9.164 -4.813 1.00 94.94 134 LYS A C 1
ATOM 1074 O O . LYS A 1 134 ? 3.972 -8.176 -5.529 1.00 94.94 134 LYS A O 1
ATOM 1079 N N . GLY A 1 135 ? 3.233 -10.190 -4.908 1.00 93.75 135 GLY A N 1
ATOM 1080 C CA . GLY A 1 135 ? 2.079 -10.197 -5.817 1.00 93.75 135 GLY A CA 1
ATOM 1081 C C . GLY A 1 135 ? 2.323 -10.803 -7.199 1.00 93.75 135 GLY A C 1
ATOM 1082 O O . GLY A 1 135 ? 1.457 -10.657 -8.059 1.00 93.75 135 GLY A O 1
ATOM 1083 N N . LEU A 1 136 ? 3.449 -11.493 -7.404 1.00 95.00 136 LEU A N 1
ATOM 1084 C CA . LEU A 1 136 ? 3.642 -12.383 -8.552 1.00 95.00 136 LEU A CA 1
ATOM 1085 C C . LEU A 1 136 ? 2.585 -13.497 -8.532 1.00 95.00 136 LEU A C 1
ATOM 1087 O O . LEU A 1 136 ? 2.352 -14.113 -7.489 1.00 95.00 136 LEU A O 1
ATOM 1091 N N . LYS A 1 137 ? 1.942 -13.750 -9.674 1.00 93.50 137 LYS A N 1
ATOM 1092 C CA . LYS A 1 137 ? 0.902 -14.778 -9.825 1.00 93.50 137 LYS A CA 1
ATOM 1093 C C . LYS A 1 137 ? 1.036 -15.526 -11.137 1.00 93.50 137 LYS A C 1
ATOM 1095 O O . LYS A 1 137 ? 1.509 -14.966 -12.116 1.00 93.50 137 LYS A O 1
ATOM 1100 N N . VAL A 1 138 ? 0.510 -16.745 -11.176 1.00 92.88 138 VAL A N 1
ATOM 1101 C CA . VAL A 1 138 ? 0.346 -17.516 -12.413 1.00 92.88 138 VAL A CA 1
ATOM 1102 C C . VAL A 1 138 ? -1.081 -17.328 -12.933 1.00 92.88 138 VAL A C 1
ATOM 1104 O O . VAL A 1 138 ? -2.039 -17.633 -12.224 1.00 92.88 138 VAL A O 1
ATOM 1107 N N . LEU A 1 139 ? -1.233 -16.837 -14.162 1.00 89.69 139 LEU A N 1
ATOM 1108 C CA . LEU A 1 139 ? -2.507 -16.708 -14.86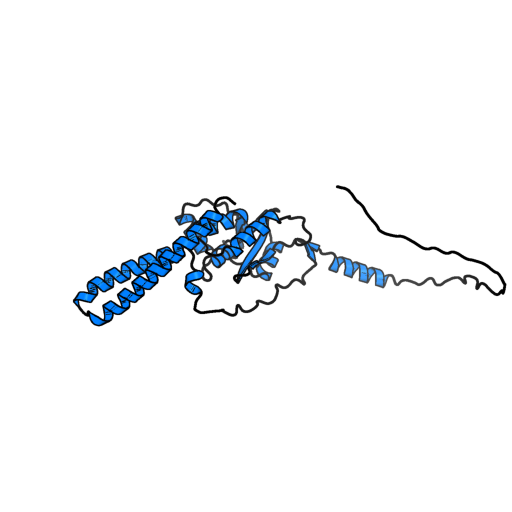8 1.00 89.69 139 LEU A CA 1
ATOM 1109 C C . LEU A 1 139 ? -2.401 -17.416 -16.222 1.00 89.69 139 LEU A C 1
ATOM 1111 O O . LEU A 1 139 ? -1.610 -17.009 -17.069 1.00 89.69 139 LEU A O 1
ATOM 1115 N N . ASN A 1 140 ? -3.223 -18.446 -16.447 1.00 89.25 140 ASN A N 1
ATOM 1116 C CA . ASN A 1 140 ? -3.182 -19.269 -17.666 1.00 89.25 140 ASN A CA 1
ATOM 1117 C C . ASN A 1 140 ? -1.761 -19.790 -17.964 1.00 89.25 140 ASN A C 1
ATOM 1119 O O . ASN A 1 140 ? -1.234 -19.549 -19.048 1.00 89.25 140 ASN A O 1
ATOM 1123 N N . ASP A 1 141 ? -1.135 -20.418 -16.964 1.00 91.00 141 ASP A N 1
ATOM 1124 C CA . ASP A 1 141 ? 0.231 -20.971 -17.007 1.00 91.00 141 ASP A CA 1
ATOM 1125 C C . ASP A 1 141 ? 1.360 -19.956 -17.262 1.00 91.00 141 ASP A C 1
ATOM 1127 O O . ASP A 1 141 ? 2.506 -20.345 -17.473 1.00 91.00 141 ASP A O 1
ATOM 1131 N N . ARG A 1 142 ? 1.068 -18.652 -17.187 1.00 91.56 142 ARG A N 1
ATOM 1132 C CA . ARG A 1 142 ? 2.047 -17.572 -17.369 1.00 91.56 142 ARG A CA 1
ATOM 1133 C C . ARG A 1 142 ? 2.201 -16.749 -16.103 1.00 91.56 142 ARG A C 1
ATOM 1135 O O . ARG A 1 142 ? 1.203 -16.390 -15.475 1.00 91.56 142 ARG A O 1
ATOM 1142 N N . ASN A 1 143 ? 3.436 -16.419 -15.727 1.00 95.25 143 ASN A N 1
ATOM 1143 C CA . ASN A 1 143 ? 3.658 -15.508 -14.609 1.00 95.25 143 ASN A CA 1
ATOM 1144 C C . ASN A 1 143 ? 3.278 -14.083 -15.010 1.00 95.25 143 ASN A C 1
ATOM 1146 O O . ASN A 1 143 ? 3.557 -13.612 -16.114 1.00 95.25 143 ASN A O 1
ATOM 1150 N N . CYS A 1 144 ? 2.625 -13.392 -14.089 1.00 96.25 144 CYS A N 1
ATOM 1151 C CA . CYS A 1 144 ? 2.150 -12.040 -14.278 1.00 96.25 144 CYS A CA 1
ATOM 1152 C C . CYS A 1 144 ? 2.264 -11.232 -12.985 1.00 96.25 144 CYS A C 1
ATOM 1154 O O . CYS A 1 144 ? 2.313 -11.777 -11.875 1.00 96.25 144 CYS A O 1
ATOM 1156 N N . LEU A 1 145 ? 2.299 -9.912 -13.138 1.00 97.38 145 LEU A N 1
ATOM 1157 C CA . LEU A 1 145 ? 2.312 -8.963 -12.036 1.00 97.38 145 LEU A CA 1
ATOM 1158 C C . LEU A 1 145 ? 1.330 -7.835 -12.334 1.00 97.38 145 LEU A C 1
ATOM 1160 O O . LEU A 1 145 ? 1.428 -7.179 -13.370 1.00 97.38 145 LEU A O 1
ATOM 1164 N N . LEU A 1 146 ? 0.403 -7.586 -11.407 1.00 97.31 146 LEU A N 1
ATOM 1165 C CA . LEU A 1 146 ? -0.434 -6.392 -11.465 1.00 97.31 146 LEU A CA 1
ATOM 1166 C C . LEU A 1 146 ? 0.262 -5.241 -10.742 1.00 97.31 146 LEU A C 1
ATOM 1168 O O . LEU A 1 146 ? 0.629 -5.373 -9.570 1.00 97.31 146 LEU A O 1
ATOM 1172 N N . ILE A 1 147 ? 0.388 -4.106 -11.419 1.00 97.94 147 ILE A N 1
ATOM 1173 C CA . ILE A 1 147 ? 1.051 -2.911 -10.903 1.00 97.94 147 ILE A CA 1
ATOM 1174 C C . ILE A 1 147 ? 0.140 -1.683 -10.986 1.00 97.94 147 ILE A C 1
ATOM 1176 O O . ILE A 1 147 ? -0.734 -1.584 -11.848 1.00 97.94 147 ILE A O 1
ATOM 1180 N N . PHE A 1 148 ? 0.370 -0.730 -10.088 1.00 97.81 148 PHE A N 1
ATOM 1181 C CA . PHE A 1 148 ? -0.263 0.587 -10.083 1.00 97.81 148 PHE A CA 1
ATOM 1182 C C . PHE A 1 148 ? 0.807 1.659 -10.240 1.00 97.81 148 PHE A C 1
ATOM 1184 O O . PHE A 1 148 ? 1.927 1.479 -9.758 1.00 97.81 148 PHE A O 1
ATOM 1191 N N . SER A 1 149 ? 0.470 2.770 -10.902 1.00 96.75 149 SER A N 1
ATOM 1192 C CA . SER A 1 149 ? 1.361 3.935 -10.932 1.00 96.75 149 SER A CA 1
ATOM 1193 C C . SER A 1 149 ? 1.714 4.333 -9.501 1.00 96.75 149 SER A C 1
ATOM 1195 O O . SER A 1 149 ? 0.852 4.305 -8.619 1.00 96.75 149 SER A O 1
ATOM 1197 N N . LEU A 1 150 ? 2.967 4.723 -9.266 1.00 95.94 150 LEU A N 1
ATOM 1198 C CA . LEU A 1 150 ? 3.402 5.163 -7.944 1.00 95.94 150 LEU A CA 1
ATOM 1199 C C . LEU A 1 150 ? 2.587 6.377 -7.452 1.00 95.94 150 LEU A C 1
ATOM 1201 O O . LEU A 1 150 ? 2.357 6.498 -6.251 1.00 95.94 150 LEU A O 1
ATOM 1205 N N . ASN A 1 151 ? 2.060 7.202 -8.366 1.00 93.19 151 ASN A N 1
ATOM 1206 C CA . ASN A 1 151 ? 1.138 8.299 -8.044 1.00 93.19 151 ASN A CA 1
ATOM 1207 C C . ASN A 1 151 ? -0.142 7.797 -7.356 1.00 93.19 151 ASN A C 1
ATOM 1209 O O . ASN A 1 151 ? -0.592 8.375 -6.368 1.00 93.19 151 ASN A O 1
ATOM 1213 N N . ASN A 1 152 ? -0.686 6.664 -7.811 1.00 95.00 152 ASN A N 1
ATOM 1214 C CA . ASN A 1 152 ? -1.911 6.087 -7.254 1.00 95.00 152 ASN A CA 1
ATOM 1215 C C . ASN A 1 152 ? -1.691 5.519 -5.846 1.00 95.00 152 ASN A C 1
ATOM 1217 O O . ASN A 1 152 ? -2.655 5.299 -5.118 1.00 95.00 152 ASN A O 1
ATOM 1221 N N . LEU A 1 153 ? -0.444 5.264 -5.429 1.00 95.69 153 LEU A N 1
ATOM 1222 C CA . LEU A 1 153 ? -0.170 4.676 -4.120 1.00 95.69 153 LEU A CA 1
ATOM 1223 C C . LEU A 1 153 ? -0.652 5.579 -2.982 1.00 95.69 153 LEU A C 1
ATOM 1225 O O . LEU A 1 153 ? -1.294 5.094 -2.054 1.00 95.69 153 LEU A O 1
ATOM 1229 N N . VAL A 1 154 ? -0.395 6.888 -3.054 1.00 93.94 154 VAL A N 1
ATOM 1230 C CA . VAL A 1 154 ? -0.842 7.834 -2.016 1.00 93.94 154 VAL A CA 1
ATOM 1231 C C . VAL A 1 154 ? -2.370 7.876 -1.943 1.00 93.94 154 VAL A C 1
ATOM 1233 O O . VAL A 1 154 ? -2.931 7.861 -0.845 1.00 93.94 154 VAL A O 1
ATOM 1236 N N . GLU A 1 155 ? -3.041 7.846 -3.095 1.00 94.19 155 GLU A N 1
ATOM 1237 C CA . GLU A 1 155 ? -4.501 7.790 -3.179 1.00 94.19 155 GLU A CA 1
ATOM 1238 C C . GLU A 1 155 ? -5.055 6.505 -2.549 1.00 94.19 155 GLU A C 1
ATOM 1240 O O . GLU A 1 155 ? -5.953 6.565 -1.710 1.00 94.19 155 GLU A O 1
ATOM 1245 N N . ILE A 1 156 ? -4.463 5.346 -2.851 1.00 95.94 156 ILE A N 1
ATOM 1246 C CA . ILE A 1 156 ? -4.849 4.064 -2.248 1.00 95.94 156 ILE A CA 1
ATOM 1247 C C . ILE A 1 156 ? -4.667 4.100 -0.725 1.00 95.94 156 ILE A C 1
ATOM 1249 O O . ILE A 1 156 ? -5.561 3.698 0.025 1.00 95.94 156 ILE A O 1
ATOM 1253 N N . LEU A 1 157 ? -3.541 4.633 -0.243 1.00 95.75 157 LEU A N 1
ATOM 1254 C CA . LEU A 1 157 ? -3.306 4.806 1.190 1.00 95.75 157 LEU A CA 1
ATOM 1255 C C . LEU A 1 157 ? -4.328 5.764 1.827 1.00 95.75 157 LEU A C 1
ATOM 1257 O O . LEU A 1 157 ? -4.651 5.602 3.003 1.00 95.75 157 LEU A O 1
ATOM 1261 N N . ASN A 1 158 ? -4.845 6.762 1.104 1.00 94.19 158 ASN A N 1
ATOM 1262 C CA . ASN A 1 158 ? -5.921 7.639 1.583 1.00 94.19 158 ASN A CA 1
ATOM 1263 C C . ASN A 1 158 ? -7.270 6.911 1.644 1.00 94.19 158 ASN A C 1
ATOM 1265 O O . ASN A 1 158 ? -7.947 7.003 2.666 1.00 94.19 158 ASN A O 1
ATOM 1269 N N . ILE A 1 159 ? -7.628 6.142 0.610 1.00 94.31 159 ILE A N 1
ATOM 1270 C CA . ILE A 1 159 ? -8.883 5.371 0.547 1.00 94.31 159 ILE A CA 1
ATOM 1271 C C . ILE A 1 159 ? -9.027 4.457 1.772 1.00 94.31 159 ILE A C 1
ATOM 1273 O O . ILE A 1 159 ? -10.084 4.414 2.404 1.00 94.31 159 ILE A O 1
ATOM 1277 N N . PHE A 1 160 ? -7.954 3.753 2.140 1.00 94.25 160 PHE A N 1
ATOM 1278 C CA . PHE A 1 160 ? -7.962 2.836 3.284 1.00 94.25 160 PHE A CA 1
ATOM 1279 C C . PHE A 1 160 ? -7.568 3.492 4.615 1.00 94.25 160 PHE A C 1
ATOM 1281 O O . PHE A 1 160 ? -7.724 2.878 5.673 1.00 94.25 160 PHE A O 1
ATOM 1288 N N . GLY A 1 161 ? -7.097 4.742 4.582 1.00 94.56 161 GLY A N 1
ATOM 1289 C CA . GLY A 1 161 ? -6.625 5.490 5.743 1.00 94.56 161 GLY A CA 1
ATOM 1290 C C . GLY A 1 161 ? -5.419 4.828 6.404 1.00 94.56 161 GLY A C 1
ATOM 1291 O O . GLY A 1 161 ? -5.489 4.383 7.547 1.00 94.56 161 GLY A O 1
ATOM 1292 N N . HIS A 1 162 ? -4.307 4.722 5.682 1.00 95.19 162 HIS A N 1
ATOM 1293 C CA . HIS A 1 162 ? -3.057 4.224 6.244 1.00 95.19 162 HIS A CA 1
ATOM 1294 C C . HIS A 1 162 ? -2.456 5.236 7.244 1.00 95.19 162 HIS A C 1
ATOM 1296 O O . HIS A 1 162 ? -2.372 6.426 6.907 1.00 95.19 162 HIS A O 1
ATOM 1302 N N . PRO A 1 163 ? -2.003 4.798 8.437 1.00 93.69 163 PRO A N 1
ATOM 1303 C CA . PRO A 1 163 ? -1.603 5.695 9.525 1.00 93.69 163 PRO A CA 1
ATOM 1304 C C . PRO A 1 163 ? -0.215 6.330 9.368 1.00 93.69 163 PRO A C 1
ATOM 1306 O O . PRO A 1 163 ? 0.090 7.299 10.058 1.00 93.69 163 PRO A O 1
ATOM 1309 N N . SER A 1 164 ? 0.651 5.780 8.516 1.00 93.56 164 SER A N 1
ATOM 1310 C CA . SER A 1 164 ? 2.039 6.246 8.411 1.00 93.56 164 SER A CA 1
ATOM 1311 C C . SER A 1 164 ? 2.174 7.553 7.629 1.00 93.56 164 SER A C 1
ATOM 1313 O O . SER A 1 164 ? 1.879 7.606 6.433 1.00 93.56 164 SER A O 1
ATOM 1315 N N . VAL A 1 165 ? 2.689 8.587 8.297 1.00 94.19 165 VAL A N 1
ATOM 1316 C CA . VAL A 1 165 ? 3.123 9.852 7.679 1.00 94.19 165 VAL A CA 1
ATOM 1317 C C . VAL A 1 165 ? 4.463 9.679 6.957 1.00 94.19 165 VAL A C 1
ATOM 1319 O O . VAL A 1 165 ? 4.665 10.243 5.879 1.00 94.19 165 VAL A O 1
ATOM 1322 N N . GLU A 1 166 ? 5.374 8.885 7.525 1.00 93.69 166 GLU A N 1
ATOM 1323 C CA . GLU A 1 166 ? 6.710 8.663 6.964 1.00 93.69 166 GLU A CA 1
ATOM 1324 C C . GLU A 1 166 ? 6.648 7.951 5.616 1.00 93.69 166 GLU A C 1
ATOM 1326 O O . GLU A 1 166 ? 7.286 8.396 4.664 1.00 93.69 166 GLU A O 1
ATOM 1331 N N . LEU A 1 167 ? 5.823 6.905 5.503 1.00 94.56 167 LEU A N 1
ATOM 1332 C CA . LEU A 1 167 ? 5.590 6.187 4.253 1.00 94.56 167 LEU A CA 1
ATOM 1333 C C . LEU A 1 167 ? 5.101 7.136 3.158 1.00 94.56 167 LEU A C 1
ATOM 1335 O O . LEU A 1 167 ? 5.654 7.150 2.062 1.00 94.56 167 LEU A O 1
ATOM 1339 N N . ARG A 1 168 ? 4.108 7.977 3.465 1.00 95.06 168 ARG A N 1
ATOM 1340 C CA . ARG A 1 168 ? 3.538 8.941 2.508 1.00 95.06 168 ARG A CA 1
ATOM 1341 C C . ARG A 1 168 ? 4.572 9.962 2.053 1.00 95.06 168 ARG A C 1
ATOM 1343 O O . ARG A 1 168 ? 4.742 10.179 0.858 1.00 95.06 168 ARG A O 1
ATOM 1350 N N . THR A 1 169 ? 5.305 10.533 3.004 1.00 95.19 169 THR A N 1
ATOM 1351 C CA . THR A 1 169 ? 6.379 11.495 2.728 1.00 95.19 169 THR A CA 1
ATOM 1352 C C . THR A 1 169 ? 7.464 10.861 1.864 1.00 95.19 169 THR A C 1
ATOM 1354 O O . THR A 1 169 ? 7.936 11.472 0.906 1.00 95.19 169 THR A O 1
ATOM 1357 N N . LYS A 1 170 ? 7.828 9.608 2.158 1.00 95.75 170 LYS A N 1
ATOM 1358 C CA . LYS A 1 170 ? 8.811 8.858 1.383 1.00 95.75 170 LYS A CA 1
ATOM 1359 C C . LYS A 1 170 ? 8.330 8.616 -0.044 1.00 95.75 170 LYS A C 1
ATOM 1361 O O . LYS A 1 170 ? 9.102 8.853 -0.962 1.00 95.75 170 LYS A O 1
ATOM 1366 N N . ILE A 1 171 ? 7.073 8.222 -0.248 1.00 95.88 171 ILE A N 1
ATOM 1367 C CA . ILE A 1 171 ? 6.499 8.031 -1.590 1.00 95.88 171 ILE A CA 1
ATOM 1368 C C . ILE A 1 171 ? 6.536 9.336 -2.395 1.00 95.88 171 ILE A C 1
ATOM 1370 O O . ILE A 1 171 ? 7.025 9.333 -3.519 1.00 95.88 171 ILE A O 1
ATOM 1374 N N . ILE A 1 172 ? 6.101 10.458 -1.812 1.00 95.69 172 ILE A N 1
ATOM 1375 C CA . ILE A 1 172 ? 6.112 11.775 -2.476 1.00 95.69 172 ILE A CA 1
ATOM 1376 C C . ILE A 1 172 ? 7.542 12.208 -2.833 1.00 95.69 172 ILE A C 1
ATOM 1378 O O . ILE A 1 172 ? 7.801 12.729 -3.921 1.00 95.69 172 ILE A O 1
ATOM 1382 N N . HIS A 1 173 ? 8.499 11.963 -1.939 1.00 95.62 173 HIS A N 1
ATOM 1383 C CA . HIS A 1 173 ? 9.908 12.213 -2.221 1.00 95.62 173 HIS A CA 1
ATOM 1384 C C . HIS A 1 173 ? 10.414 11.351 -3.386 1.00 95.62 173 HIS A C 1
ATOM 1386 O O . HIS A 1 173 ? 11.049 11.867 -4.298 1.00 95.62 173 HIS A O 1
ATOM 1392 N N . GLU A 1 174 ? 10.132 10.047 -3.385 1.00 95.50 174 GLU A N 1
ATOM 1393 C CA . GLU A 1 174 ? 10.548 9.161 -4.477 1.00 95.50 174 GLU A CA 1
ATOM 1394 C C . GLU A 1 174 ? 9.881 9.525 -5.810 1.00 95.50 174 GLU A C 1
ATOM 1396 O O . GLU A 1 174 ? 10.540 9.441 -6.840 1.00 95.50 174 GLU A O 1
ATOM 1401 N N . LEU A 1 175 ? 8.626 9.985 -5.794 1.00 94.56 175 LEU A N 1
ATOM 1402 C CA . LEU A 1 175 ? 7.921 10.497 -6.972 1.00 94.56 175 LEU A CA 1
ATOM 1403 C C . LEU A 1 175 ? 8.587 11.751 -7.543 1.00 94.56 175 LEU A C 1
ATOM 1405 O O . LEU A 1 175 ? 8.887 11.808 -8.730 1.00 94.56 175 LEU A O 1
ATOM 1409 N N . SER A 1 176 ? 8.856 12.745 -6.696 1.00 94.69 176 SER A N 1
ATOM 1410 C CA . SER A 1 176 ? 9.470 14.012 -7.121 1.00 94.69 176 SER A CA 1
ATOM 1411 C C . SER A 1 176 ? 10.936 13.871 -7.543 1.00 94.69 176 SER A C 1
ATOM 1413 O O . SER A 1 176 ? 11.399 14.606 -8.413 1.00 94.69 176 SER A O 1
ATOM 1415 N N . ALA A 1 177 ? 11.665 12.918 -6.959 1.00 94.38 177 ALA A N 1
ATOM 1416 C CA . ALA A 1 177 ? 13.050 12.619 -7.308 1.00 94.38 177 ALA A CA 1
ATOM 1417 C C . ALA A 1 177 ? 13.184 11.596 -8.452 1.00 94.38 177 ALA A C 1
ATOM 1419 O O . ALA A 1 177 ? 14.308 11.268 -8.849 1.00 94.38 177 ALA A O 1
ATOM 1420 N N . PHE A 1 178 ? 12.074 11.054 -8.964 1.00 95.12 178 PHE A N 1
ATOM 1421 C CA . PHE A 1 178 ? 12.120 10.012 -9.978 1.00 95.12 178 PHE A CA 1
ATOM 1422 C C . PHE A 1 178 ? 12.700 10.545 -11.289 1.00 95.12 178 PHE A C 1
ATOM 1424 O O . PHE A 1 178 ? 12.214 11.504 -11.883 1.00 95.12 178 PHE A O 1
ATOM 1431 N N . ASN A 1 179 ? 13.749 9.878 -11.764 1.00 93.31 179 ASN A N 1
ATOM 1432 C CA . ASN A 1 179 ? 14.324 10.117 -13.075 1.00 93.31 179 ASN A CA 1
ATOM 1433 C C . ASN A 1 179 ? 14.762 8.770 -13.668 1.00 93.31 179 ASN A C 1
ATOM 1435 O O . ASN A 1 179 ? 15.710 8.178 -13.144 1.00 93.31 179 ASN A O 1
ATOM 1439 N N . PRO A 1 180 ? 14.131 8.287 -14.755 1.00 89.94 180 PRO A N 1
ATOM 1440 C CA . PRO A 1 180 ? 14.432 6.977 -15.335 1.00 89.94 180 PRO A CA 1
ATOM 1441 C C . PRO A 1 180 ? 15.849 6.889 -15.926 1.00 89.94 180 PRO A C 1
ATOM 1443 O O . PRO A 1 180 ? 16.396 5.798 -16.054 1.00 89.94 180 PRO A O 1
ATOM 1446 N N . ASN A 1 181 ? 16.477 8.027 -16.237 1.00 89.44 181 ASN A N 1
ATOM 1447 C CA . ASN A 1 181 ? 17.845 8.092 -16.760 1.00 89.44 181 ASN A CA 1
ATOM 1448 C C . ASN A 1 181 ? 18.910 8.186 -15.657 1.00 89.44 181 ASN A C 1
ATOM 1450 O O . ASN A 1 181 ? 20.108 8.230 -15.954 1.00 89.44 181 ASN A O 1
ATOM 1454 N N . HIS A 1 182 ? 18.497 8.251 -14.387 1.00 90.19 182 HIS A N 1
ATOM 1455 C CA . HIS A 1 182 ? 19.424 8.357 -13.268 1.00 90.19 182 HIS A CA 1
ATOM 1456 C C . HIS A 1 182 ? 20.326 7.109 -13.185 1.00 90.19 182 HIS A C 1
ATOM 1458 O O . HIS A 1 182 ? 19.826 5.993 -13.343 1.00 90.19 182 HIS A O 1
ATOM 1464 N N . PRO A 1 183 ? 21.633 7.248 -12.878 1.00 87.94 183 PRO A N 1
ATOM 1465 C CA . PRO A 1 183 ? 22.566 6.117 -12.815 1.00 87.94 183 PRO A CA 1
ATOM 1466 C C . PRO A 1 183 ? 22.143 4.972 -11.886 1.00 87.94 183 PRO A C 1
ATOM 1468 O O . PRO A 1 183 ? 22.507 3.834 -12.133 1.00 87.94 183 PRO A O 1
ATOM 1471 N N . MET A 1 184 ? 21.334 5.246 -10.859 1.00 86.00 184 MET A N 1
ATOM 1472 C CA . MET A 1 184 ? 20.776 4.214 -9.968 1.00 86.00 184 MET A CA 1
ATOM 1473 C C . MET A 1 184 ? 19.931 3.154 -10.693 1.00 86.00 184 MET A C 1
ATOM 1475 O O . MET A 1 184 ? 19.754 2.060 -10.175 1.00 86.00 184 MET A O 1
ATOM 1479 N N . TRP A 1 185 ? 19.365 3.494 -11.856 1.00 88.88 185 TRP A N 1
ATOM 1480 C CA . TRP A 1 185 ? 18.542 2.590 -12.661 1.00 88.88 185 TRP A CA 1
ATOM 1481 C C . TRP A 1 185 ? 19.370 1.802 -13.677 1.00 88.88 185 TRP A C 1
ATOM 148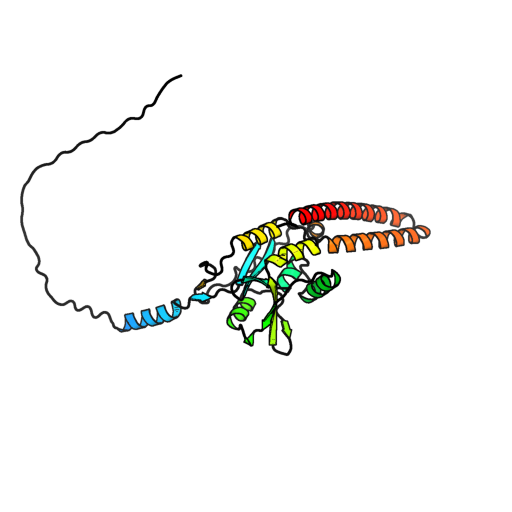3 O O . TRP A 1 185 ? 18.837 1.130 -14.560 1.00 88.88 185 TRP A O 1
ATOM 1493 N N . LYS A 1 186 ? 20.692 1.882 -13.541 1.00 85.81 186 LYS A N 1
ATOM 1494 C CA . LYS A 1 186 ? 21.662 1.060 -14.241 1.00 85.81 186 LYS A CA 1
ATOM 1495 C C . LYS A 1 186 ? 22.201 0.045 -13.236 1.00 85.81 186 LYS A C 1
ATOM 1497 O O . LYS A 1 186 ? 22.586 0.394 -12.122 1.00 85.81 186 LYS A O 1
ATOM 1502 N N . GLU A 1 187 ? 22.158 -1.222 -13.599 1.00 72.62 187 GLU A N 1
ATOM 1503 C CA . GLU A 1 187 ? 22.697 -2.320 -12.812 1.00 72.62 187 GLU A CA 1
ATOM 1504 C C . GLU A 1 187 ? 24.047 -2.727 -13.399 1.00 72.62 187 GLU A C 1
ATOM 1506 O O . GLU A 1 187 ? 24.152 -3.031 -14.585 1.00 72.62 187 GLU A O 1
ATOM 1511 N N . LEU A 1 188 ? 25.088 -2.700 -12.568 1.00 64.81 188 LEU A N 1
ATOM 1512 C CA . LEU A 1 188 ? 26.369 -3.314 -12.895 1.00 64.81 188 LEU A CA 1
ATOM 1513 C C . LEU A 1 188 ? 26.208 -4.813 -12.606 1.00 64.81 188 LEU A C 1
ATOM 1515 O O . LEU A 1 188 ? 25.958 -5.168 -11.460 1.00 64.81 188 LEU A O 1
ATOM 1519 N N . SER A 1 189 ? 26.244 -5.637 -13.658 1.00 59.97 189 SER A N 1
ATOM 1520 C CA . SER A 1 189 ? 26.122 -7.109 -13.695 1.00 59.97 189 SER A CA 1
ATOM 1521 C C . SER A 1 189 ? 26.011 -7.881 -12.357 1.00 59.97 189 SER A C 1
ATOM 1523 O O . SER A 1 189 ? 26.905 -7.810 -11.517 1.00 59.97 189 SER A O 1
ATOM 1525 N N . GLU A 1 190 ? 24.960 -8.708 -12.249 1.00 55.19 190 GLU A N 1
ATOM 1526 C CA . GLU A 1 190 ? 24.716 -9.924 -11.426 1.00 55.19 190 GLU A CA 1
ATOM 1527 C C . GLU A 1 190 ? 25.057 -9.986 -9.916 1.00 55.19 190 GLU A C 1
ATOM 1529 O O . GLU A 1 190 ? 24.639 -10.938 -9.258 1.00 55.19 190 GLU A O 1
ATOM 1534 N N . VAL A 1 191 ? 25.728 -9.005 -9.307 1.00 56.72 191 VAL A N 1
ATOM 1535 C CA . VAL A 1 191 ? 26.245 -9.132 -7.922 1.00 56.72 191 VAL A CA 1
ATOM 1536 C C . VAL A 1 191 ? 25.402 -8.388 -6.874 1.00 56.72 191 VAL A C 1
ATOM 1538 O O . VAL A 1 191 ? 25.619 -8.546 -5.671 1.00 56.72 191 VAL A O 1
ATOM 1541 N N . GLU A 1 192 ? 24.394 -7.612 -7.280 1.00 60.00 192 GLU A N 1
ATOM 1542 C CA . GLU A 1 192 ? 23.497 -6.960 -6.320 1.00 60.00 192 GLU A CA 1
ATOM 1543 C C . GLU A 1 192 ? 22.458 -7.942 -5.770 1.00 60.00 192 GLU A C 1
ATOM 1545 O O . GLU A 1 192 ? 21.344 -8.092 -6.277 1.00 60.00 192 GLU A O 1
ATOM 1550 N N . PHE A 1 193 ? 22.834 -8.611 -4.684 1.00 64.00 193 PHE A N 1
ATOM 1551 C CA . PHE A 1 193 ? 21.882 -9.276 -3.809 1.00 64.00 193 PHE A CA 1
ATOM 1552 C C . PHE A 1 193 ? 21.191 -8.233 -2.926 1.00 64.00 193 PHE A C 1
ATOM 1554 O O . PHE A 1 193 ? 21.852 -7.301 -2.459 1.00 64.00 193 PHE A O 1
ATOM 1561 N N . PRO A 1 194 ? 19.878 -8.368 -2.666 1.00 64.00 194 PRO A N 1
ATOM 1562 C CA . PRO A 1 194 ? 19.223 -7.532 -1.674 1.00 64.00 194 PRO A CA 1
ATOM 1563 C C . PRO A 1 194 ? 19.966 -7.651 -0.341 1.00 64.00 194 PRO A C 1
ATOM 1565 O O . PRO A 1 194 ? 20.318 -8.759 0.071 1.00 64.00 194 PRO A O 1
ATOM 1568 N N . ASP A 1 195 ? 20.184 -6.514 0.333 1.00 62.56 195 ASP A N 1
ATOM 1569 C CA . ASP A 1 195 ? 20.695 -6.500 1.704 1.00 62.56 195 ASP A CA 1
ATOM 1570 C C . ASP A 1 195 ? 19.926 -7.548 2.510 1.00 62.56 195 ASP A C 1
ATOM 1572 O O . ASP A 1 195 ? 18.683 -7.534 2.486 1.00 62.56 195 ASP A O 1
ATOM 1576 N N . LYS A 1 196 ? 20.677 -8.467 3.145 1.00 58.84 196 LYS A N 1
ATOM 1577 C CA . LYS A 1 196 ? 20.152 -9.590 3.936 1.00 58.84 196 LYS A CA 1
ATOM 1578 C C . LYS A 1 196 ? 18.905 -9.130 4.675 1.00 58.84 196 LYS A C 1
ATOM 1580 O O . LYS A 1 196 ? 18.928 -8.056 5.274 1.00 58.84 196 LYS A O 1
ATOM 1585 N N . GLU A 1 197 ? 17.833 -9.916 4.581 1.00 55.66 197 GLU A N 1
ATOM 1586 C CA . GLU A 1 197 ? 16.598 -9.681 5.322 1.00 55.66 197 GLU A CA 1
ATOM 1587 C C . GLU A 1 197 ? 16.952 -9.507 6.797 1.00 55.66 197 GLU A C 1
ATOM 1589 O O . GLU A 1 197 ? 17.191 -10.472 7.516 1.00 55.66 197 GLU A O 1
ATOM 1594 N N . GLU A 1 198 ? 17.084 -8.256 7.235 1.00 50.16 198 GLU A N 1
ATOM 1595 C CA . GLU A 1 198 ? 17.160 -7.946 8.646 1.00 50.16 198 GLU A CA 1
ATOM 1596 C C . GLU A 1 198 ? 15.834 -8.434 9.210 1.00 50.16 198 GLU A C 1
ATOM 1598 O O . GLU A 1 198 ? 14.776 -7.891 8.874 1.00 50.16 198 GLU A O 1
ATOM 1603 N N . GLU A 1 199 ? 15.901 -9.521 9.985 1.00 47.28 199 GLU A N 1
ATOM 1604 C CA . GLU A 1 199 ? 14.795 -9.987 10.803 1.00 47.28 199 GLU A CA 1
ATOM 1605 C C . GLU A 1 199 ? 14.231 -8.759 11.501 1.00 47.28 199 GLU A C 1
ATOM 1607 O O . GLU A 1 199 ? 14.915 -8.092 12.285 1.00 47.28 199 GLU A O 1
ATOM 1612 N N . PHE A 1 200 ? 12.988 -8.432 11.158 1.00 49.09 200 PHE A N 1
ATOM 1613 C CA . PHE A 1 200 ? 12.226 -7.436 11.876 1.00 49.09 200 PHE A CA 1
ATOM 1614 C C . PHE A 1 200 ? 12.181 -7.897 13.327 1.00 49.09 200 PHE A C 1
ATOM 1616 O O . PHE A 1 200 ? 11.411 -8.784 13.686 1.00 49.09 200 PHE A O 1
ATOM 1623 N N . VAL A 1 201 ? 13.037 -7.309 14.162 1.00 45.06 201 VAL A N 1
ATOM 1624 C CA . VAL A 1 201 ? 12.878 -7.391 15.605 1.00 45.06 201 VAL A CA 1
ATOM 1625 C C . VAL A 1 201 ? 11.553 -6.702 15.861 1.00 45.06 201 VAL A C 1
ATOM 1627 O O . VAL A 1 201 ? 11.459 -5.481 15.737 1.00 45.06 201 VAL A O 1
ATOM 1630 N N . ASP A 1 202 ? 10.532 -7.515 16.118 1.00 42.78 202 ASP A N 1
ATOM 1631 C CA . ASP A 1 202 ? 9.162 -7.122 16.417 1.00 42.78 202 ASP A CA 1
ATOM 1632 C C . ASP A 1 202 ? 9.195 -6.281 17.698 1.00 42.78 202 ASP A C 1
ATOM 1634 O O . ASP A 1 202 ? 9.069 -6.763 18.827 1.00 42.78 202 ASP A O 1
ATOM 1638 N N . ARG A 1 203 ? 9.542 -5.001 17.542 1.00 45.41 203 ARG A N 1
ATOM 1639 C CA . ARG A 1 203 ? 9.595 -4.061 18.643 1.00 45.41 203 ARG A CA 1
ATOM 1640 C C . ARG A 1 203 ? 8.154 -3.710 18.973 1.00 45.41 203 ARG A C 1
ATOM 1642 O O . ARG A 1 203 ? 7.523 -2.881 18.331 1.00 45.41 203 ARG A O 1
ATOM 1649 N N . THR A 1 204 ? 7.731 -4.357 20.053 1.00 40.22 204 THR A N 1
ATOM 1650 C CA . THR A 1 204 ? 6.738 -3.960 21.053 1.00 40.22 204 THR A CA 1
ATOM 1651 C C . THR A 1 204 ? 5.265 -4.272 20.784 1.00 40.22 204 THR A C 1
ATOM 1653 O O . THR A 1 204 ? 4.628 -3.789 19.855 1.00 40.22 204 THR A O 1
ATOM 1656 N N . ASP A 1 205 ? 4.708 -5.025 21.736 1.00 46.09 205 ASP A N 1
ATOM 1657 C CA . ASP A 1 205 ? 3.300 -5.406 21.899 1.00 46.09 205 ASP A CA 1
ATOM 1658 C C . ASP A 1 205 ? 2.330 -4.206 22.053 1.00 46.09 205 ASP A C 1
ATOM 1660 O O . ASP A 1 205 ? 1.115 -4.399 22.056 1.00 46.09 205 ASP A O 1
ATOM 1664 N N . ASP A 1 206 ? 2.838 -2.968 22.119 1.00 48.84 206 ASP A N 1
ATOM 1665 C CA . ASP A 1 206 ? 2.046 -1.737 22.262 1.00 48.84 206 ASP A CA 1
ATOM 1666 C C . ASP A 1 206 ? 1.607 -1.097 20.919 1.00 48.84 206 ASP A C 1
ATOM 1668 O O . ASP A 1 206 ? 0.741 -0.221 20.919 1.00 48.84 206 ASP A O 1
ATOM 1672 N N . ASP A 1 207 ? 2.105 -1.557 19.759 1.00 63.81 207 ASP A N 1
ATOM 1673 C CA . ASP A 1 207 ? 1.910 -0.869 18.461 1.00 63.81 207 ASP A CA 1
ATOM 1674 C C . ASP A 1 207 ? 0.870 -1.482 17.505 1.00 63.81 207 ASP A C 1
ATOM 1676 O O . ASP A 1 207 ? 0.590 -0.928 16.436 1.00 63.81 207 ASP A O 1
ATOM 1680 N N . LYS A 1 208 ? 0.227 -2.597 17.874 1.00 80.69 208 LYS A N 1
ATOM 1681 C CA . LYS A 1 208 ? -0.729 -3.283 16.979 1.00 80.69 208 LYS A CA 1
ATOM 1682 C C . LYS A 1 208 ? -1.903 -2.386 16.582 1.00 80.69 208 LYS A C 1
ATOM 1684 O O . LYS A 1 208 ? -2.258 -2.354 15.410 1.00 80.69 208 LYS A O 1
ATOM 1689 N N . LEU A 1 209 ? -2.468 -1.625 17.526 1.00 86.25 209 LEU A N 1
ATOM 1690 C CA . LEU A 1 209 ? -3.566 -0.685 17.253 1.00 86.25 209 LEU A CA 1
ATOM 1691 C C . LEU A 1 209 ? -3.096 0.522 16.423 1.00 86.25 209 LEU A C 1
ATOM 1693 O O . LEU A 1 209 ? -3.837 1.007 15.572 1.00 86.25 209 LEU A O 1
ATOM 1697 N N . ASN A 1 210 ? -1.863 0.990 16.644 1.00 85.88 210 ASN A N 1
ATOM 1698 C CA . ASN A 1 210 ? -1.303 2.149 15.945 1.00 85.88 210 ASN A CA 1
ATOM 1699 C C . ASN A 1 210 ? -1.029 1.865 14.466 1.00 85.88 210 ASN A C 1
ATOM 1701 O O . ASN A 1 210 ? -1.092 2.793 13.654 1.00 85.88 210 ASN A O 1
ATOM 1705 N N . ARG A 1 211 ? -0.761 0.599 14.127 1.00 87.69 211 ARG A N 1
ATOM 1706 C CA . ARG A 1 211 ? -0.541 0.123 12.757 1.00 87.69 211 ARG A CA 1
ATOM 1707 C C . ARG A 1 211 ? -1.824 -0.142 11.974 1.00 87.69 211 ARG A C 1
ATOM 1709 O O . ARG A 1 211 ? -1.760 -0.233 10.753 1.00 87.69 211 ARG A O 1
ATOM 1716 N N . LEU A 1 212 ? -2.978 -0.247 12.636 1.00 91.19 212 LEU A N 1
ATOM 1717 C CA . LEU A 1 212 ? -4.236 -0.483 11.932 1.00 91.19 212 LEU A CA 1
ATOM 1718 C C . LEU A 1 212 ? -4.616 0.712 11.062 1.00 91.19 212 LEU A C 1
ATOM 1720 O O . LEU A 1 212 ? -4.558 1.868 11.487 1.00 91.19 212 LEU A O 1
ATOM 1724 N N . CYS A 1 213 ? -5.057 0.406 9.846 1.00 93.62 213 CYS A N 1
ATOM 1725 C CA . CYS A 1 213 ? -5.645 1.390 8.959 1.00 93.62 213 CYS A CA 1
ATOM 1726 C C . CYS A 1 213 ? -7.056 1.788 9.425 1.00 93.62 213 CYS A C 1
ATOM 1728 O O . CYS A 1 213 ? -7.712 1.085 10.202 1.00 93.62 213 CYS A O 1
ATOM 1730 N N . LEU A 1 214 ? -7.550 2.922 8.925 1.00 94.12 214 LEU A N 1
ATOM 1731 C CA . LEU A 1 214 ? -8.887 3.428 9.241 1.00 94.12 214 LEU A CA 1
ATOM 1732 C C . LEU A 1 214 ? -9.978 2.398 8.923 1.00 94.12 214 LEU A C 1
ATOM 1734 O O . LEU A 1 214 ? -10.965 2.296 9.652 1.00 94.12 214 LEU A O 1
ATOM 1738 N N . TYR A 1 215 ? -9.797 1.632 7.846 1.00 93.25 215 TYR A N 1
ATOM 1739 C CA . TYR A 1 215 ? -10.707 0.554 7.480 1.00 93.25 215 TYR A CA 1
ATOM 1740 C C . TYR A 1 215 ? -10.820 -0.508 8.593 1.00 93.25 215 TYR A C 1
ATOM 1742 O O . TYR A 1 215 ? -11.930 -0.822 9.030 1.00 93.25 215 TYR A O 1
ATOM 1750 N N . ASP A 1 216 ? -9.697 -1.011 9.113 1.00 93.31 216 ASP A N 1
ATOM 1751 C CA . ASP A 1 216 ? -9.696 -2.046 10.157 1.00 93.31 216 ASP A CA 1
ATOM 1752 C C . ASP A 1 216 ? -10.243 -1.518 11.487 1.00 93.31 216 ASP A C 1
ATOM 1754 O O . ASP A 1 216 ? -10.975 -2.219 12.189 1.00 93.31 216 ASP A O 1
ATOM 1758 N N . LEU A 1 217 ? -9.950 -0.257 11.815 1.00 94.75 217 LEU A N 1
ATOM 1759 C CA . LEU A 1 217 ? -10.487 0.405 13.004 1.00 94.75 217 LEU A CA 1
ATOM 1760 C C . LEU A 1 217 ? -12.013 0.550 12.943 1.00 94.75 217 LEU A C 1
ATOM 1762 O O . LEU A 1 217 ? -12.687 0.299 13.942 1.00 94.75 217 LEU A O 1
ATOM 1766 N N . LYS A 1 218 ? -12.578 0.874 11.772 1.00 94.50 218 LYS A N 1
ATOM 1767 C CA . LYS A 1 218 ? -14.037 0.918 11.568 1.00 94.50 218 LYS A CA 1
ATOM 1768 C C . LYS A 1 218 ? -14.678 -0.451 11.794 1.00 94.50 218 LYS A C 1
ATOM 1770 O O . LYS A 1 218 ? -15.698 -0.538 12.475 1.00 94.50 218 LYS A O 1
ATOM 1775 N N . VAL A 1 219 ? -14.061 -1.516 11.277 1.00 93.50 219 VAL A N 1
ATOM 1776 C CA . VAL A 1 219 ? -14.519 -2.897 11.510 1.00 93.50 219 VAL A CA 1
ATOM 1777 C C . VAL A 1 219 ? -14.423 -3.262 12.994 1.00 93.50 219 VAL A C 1
ATOM 1779 O O . VAL A 1 219 ? -15.349 -3.849 13.553 1.00 93.50 219 VAL A O 1
ATOM 1782 N N . MET A 1 220 ? -13.332 -2.884 13.664 1.00 94.25 220 MET A N 1
ATOM 1783 C CA . MET A 1 220 ? -13.151 -3.135 15.094 1.00 94.25 220 MET A CA 1
ATOM 1784 C C . MET A 1 220 ? -14.201 -2.408 15.942 1.00 94.25 220 MET A C 1
ATOM 1786 O O . MET A 1 220 ? -14.766 -3.012 16.853 1.00 94.25 220 MET A O 1
ATOM 1790 N N . ARG A 1 221 ? -14.513 -1.149 15.616 1.00 95.44 221 ARG A N 1
ATOM 1791 C CA . ARG A 1 221 ? -15.564 -0.370 16.280 1.00 95.44 221 ARG A CA 1
ATOM 1792 C C . ARG A 1 221 ? -16.933 -1.042 16.172 1.00 95.44 221 ARG A C 1
ATOM 1794 O O . ARG A 1 221 ? -17.626 -1.169 17.178 1.00 95.44 221 ARG A O 1
ATOM 1801 N N . GLU A 1 222 ? -17.297 -1.513 14.981 1.00 94.62 222 GLU A N 1
ATOM 1802 C CA . GLU A 1 222 ? -18.568 -2.214 14.764 1.00 94.62 222 GLU A CA 1
ATOM 1803 C C . GLU A 1 222 ? -18.643 -3.513 15.582 1.00 94.62 222 GLU A C 1
ATOM 1805 O O . GLU A 1 222 ? -19.636 -3.792 16.253 1.00 94.62 222 GLU A O 1
ATOM 1810 N N . ASN A 1 223 ? -17.551 -4.279 15.622 1.00 94.25 223 ASN A N 1
ATOM 1811 C CA . ASN A 1 223 ? -17.479 -5.497 16.430 1.00 94.25 223 ASN A CA 1
ATOM 1812 C C . ASN A 1 223 ? -17.626 -5.218 17.934 1.00 94.25 223 ASN A C 1
ATOM 1814 O O . ASN A 1 223 ? -18.240 -6.017 18.645 1.00 94.25 223 ASN A O 1
ATOM 1818 N N . ILE A 1 224 ? -17.090 -4.095 18.423 1.00 94.12 224 ILE A N 1
ATOM 1819 C CA . ILE A 1 224 ? -17.291 -3.659 19.810 1.00 94.12 224 ILE A CA 1
ATOM 1820 C C . ILE A 1 224 ? -18.766 -3.354 20.058 1.00 94.12 224 ILE A C 1
ATOM 1822 O O . ILE A 1 224 ? -19.317 -3.845 21.039 1.00 94.12 224 ILE A O 1
ATOM 1826 N N . TYR A 1 225 ? -19.423 -2.620 19.157 1.00 91.75 225 TYR A N 1
ATOM 1827 C CA . TYR A 1 225 ? -20.844 -2.299 19.277 1.00 91.75 225 TYR A CA 1
ATOM 1828 C C . TYR A 1 225 ? -21.718 -3.560 19.360 1.00 91.75 225 TYR A C 1
ATOM 1830 O O . TYR A 1 225 ? -22.510 -3.710 20.294 1.00 91.75 225 TYR A O 1
ATOM 1838 N N . ILE A 1 226 ? -21.502 -4.521 18.456 1.00 93.25 226 ILE A N 1
ATOM 1839 C CA . ILE A 1 226 ? -22.198 -5.818 18.464 1.00 93.25 226 ILE A CA 1
ATOM 1840 C C . ILE A 1 226 ? -21.948 -6.570 19.779 1.00 93.25 226 ILE A C 1
ATOM 1842 O O . ILE A 1 226 ? -22.860 -7.187 20.335 1.00 93.25 226 ILE A O 1
ATOM 1846 N N . ARG A 1 227 ? -20.717 -6.538 20.302 1.00 91.44 227 ARG A N 1
ATOM 1847 C CA . ARG A 1 227 ? -20.372 -7.209 21.561 1.00 91.44 227 ARG A CA 1
ATOM 1848 C C . ARG A 1 227 ? -21.044 -6.552 22.765 1.00 91.44 227 ARG A C 1
ATOM 1850 O O . ARG A 1 227 ? -21.592 -7.273 23.595 1.00 91.44 227 ARG A O 1
ATOM 1857 N N . CYS A 1 228 ? -21.085 -5.222 22.823 1.00 88.19 228 CYS A N 1
ATOM 1858 C CA . CYS A 1 228 ? -21.810 -4.489 23.860 1.00 88.19 228 CYS A CA 1
ATOM 1859 C C . CYS A 1 228 ? -23.308 -4.831 23.851 1.00 88.19 228 CYS A C 1
ATOM 1861 O O . CYS A 1 228 ? -23.865 -5.127 24.906 1.00 88.19 228 CYS A O 1
ATOM 1863 N N . GLN A 1 229 ? -23.948 -4.895 22.676 1.00 88.88 229 GLN A N 1
ATOM 1864 C CA . GLN A 1 229 ? -25.352 -5.320 22.577 1.00 88.88 229 GLN A CA 1
ATOM 1865 C C . GLN A 1 229 ? -25.574 -6.732 23.142 1.00 88.88 229 GLN A C 1
ATOM 1867 O O . GLN A 1 229 ? -26.538 -6.976 23.866 1.00 88.88 229 GLN A O 1
ATOM 1872 N N . ARG A 1 230 ? -24.673 -7.676 22.840 1.00 88.12 230 ARG A N 1
ATOM 1873 C CA . ARG A 1 230 ? -24.762 -9.050 23.364 1.00 88.12 230 ARG A CA 1
ATOM 1874 C C . ARG A 1 230 ? -24.606 -9.100 24.883 1.00 88.12 230 ARG A C 1
ATOM 1876 O O . ARG A 1 230 ? -25.341 -9.842 25.531 1.00 88.12 230 ARG A O 1
ATOM 1883 N N . LEU A 1 231 ? -23.696 -8.308 25.448 1.00 87.25 231 LEU A N 1
ATOM 1884 C CA . LEU A 1 231 ? -23.490 -8.232 26.898 1.00 87.25 231 LEU A CA 1
ATOM 1885 C C . LEU A 1 231 ? -24.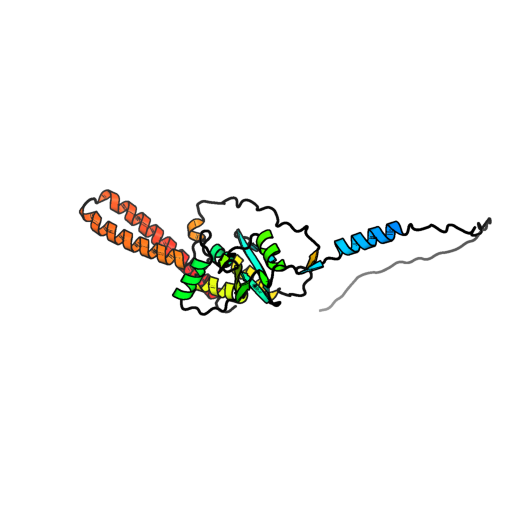708 -7.661 27.626 1.00 87.25 231 LEU A C 1
ATOM 1887 O O . LEU A 1 231 ? -25.100 -8.202 28.656 1.00 87.25 231 LEU A O 1
ATOM 1891 N N . GLN A 1 232 ? -25.359 -6.640 27.065 1.00 84.56 232 GLN A N 1
ATOM 1892 C CA . GLN A 1 232 ? -26.594 -6.078 27.627 1.00 84.56 232 GLN A CA 1
ATOM 1893 C C . GLN A 1 232 ? -27.719 -7.119 27.696 1.00 84.56 232 GLN A C 1
ATOM 1895 O O . GLN A 1 232 ? -28.444 -7.191 28.686 1.00 84.56 232 GLN A O 1
ATOM 1900 N N . LEU A 1 233 ? -27.835 -7.983 26.682 1.00 84.44 233 LEU A N 1
ATOM 1901 C CA . LEU A 1 233 ? -28.790 -9.096 26.709 1.00 84.44 233 LEU A CA 1
ATOM 1902 C C . LEU A 1 233 ? -28.424 -10.134 27.788 1.00 84.44 233 LEU A C 1
ATOM 1904 O O . LEU A 1 233 ? -29.307 -10.637 28.484 1.00 84.44 233 LEU A O 1
ATOM 1908 N N . GLN A 1 234 ? -27.133 -10.428 27.966 1.00 79.12 234 GLN A N 1
ATOM 1909 C CA . GLN A 1 234 ? -26.630 -11.407 28.942 1.00 79.12 234 GLN A CA 1
ATOM 1910 C C . GLN A 1 234 ? -26.627 -10.914 30.396 1.00 79.12 234 GLN A C 1
ATOM 1912 O O . GLN A 1 234 ? -26.723 -11.740 31.305 1.00 79.12 234 GLN A O 1
ATOM 1917 N N . GLN A 1 235 ? -26.576 -9.601 30.644 1.00 73.50 235 GLN A N 1
ATOM 1918 C CA . GLN A 1 235 ? -26.667 -9.018 31.994 1.00 73.50 235 GLN A CA 1
ATOM 1919 C C . GLN A 1 235 ? -27.943 -9.435 32.733 1.00 73.50 235 GLN A C 1
ATOM 1921 O O . GLN A 1 235 ? -27.944 -9.489 33.961 1.00 73.50 235 GLN A O 1
ATOM 1926 N N . SER A 1 236 ? -28.999 -9.817 32.007 1.00 67.69 236 SER A N 1
ATOM 1927 C CA . SER A 1 236 ? -30.209 -10.380 32.615 1.00 67.69 236 SER A CA 1
ATOM 1928 C C . SER A 1 236 ? -30.008 -11.769 33.264 1.00 67.69 236 SER A C 1
ATOM 1930 O O . SER A 1 236 ? -30.894 -12.223 33.983 1.00 67.69 236 SER A O 1
ATOM 1932 N N . TRP A 1 237 ? -28.849 -12.423 33.066 1.00 67.94 237 TRP A N 1
ATOM 1933 C CA . TRP A 1 237 ? -28.546 -13.797 33.509 1.00 67.94 237 TRP A CA 1
ATOM 1934 C C . TRP A 1 237 ? -27.300 -13.889 34.417 1.00 67.94 237 TRP A C 1
ATOM 1936 O O . TRP A 1 237 ? -27.228 -14.804 35.232 1.00 67.94 237 TRP A O 1
ATOM 1946 N N . SER A 1 238 ? -26.324 -12.972 34.302 1.00 67.56 238 SER A N 1
ATOM 1947 C CA . SER A 1 238 ? -25.096 -12.944 35.131 1.00 67.56 238 SER A CA 1
ATOM 1948 C C . SER A 1 238 ? -24.513 -11.518 35.259 1.00 67.56 238 SER A C 1
ATOM 1950 O O . SER A 1 238 ? -23.793 -11.074 34.360 1.00 67.56 238 SER A O 1
ATOM 1952 N N . PRO A 1 239 ? -24.799 -10.776 36.349 1.00 69.00 239 PRO A N 1
ATOM 1953 C CA . PRO A 1 239 ? -24.490 -9.341 36.448 1.00 69.00 239 PRO A CA 1
ATOM 1954 C C . PRO A 1 239 ? -23.011 -8.994 36.697 1.00 69.00 239 PRO A C 1
ATOM 1956 O O . PRO A 1 239 ? -22.510 -8.014 36.148 1.00 69.00 239 PRO A O 1
ATOM 1959 N N . GLU A 1 240 ? -22.296 -9.771 37.520 1.00 68.38 240 GLU A N 1
ATOM 1960 C CA . GLU A 1 240 ? -20.961 -9.381 38.015 1.00 68.38 240 GLU A CA 1
ATOM 1961 C C . GLU A 1 240 ? -19.856 -9.483 36.952 1.00 68.38 240 GLU A C 1
ATOM 1963 O O . GLU A 1 240 ? -18.997 -8.610 36.873 1.00 68.38 240 GLU A O 1
ATOM 1968 N N . SER A 1 241 ? -19.895 -10.494 36.079 1.00 65.56 241 SER A N 1
ATOM 1969 C CA . SER A 1 241 ? -18.892 -10.673 35.016 1.00 65.56 241 SER A CA 1
ATOM 1970 C C . SER A 1 241 ? -19.046 -9.688 33.852 1.00 65.56 241 SER A C 1
ATOM 1972 O O . SER A 1 241 ? -18.088 -9.433 33.127 1.00 65.56 241 SER A O 1
ATOM 1974 N N . ALA A 1 242 ? -20.247 -9.141 33.653 1.00 68.19 242 ALA A N 1
ATOM 1975 C CA . ALA A 1 242 ? -20.559 -8.298 32.503 1.00 68.19 242 ALA A CA 1
ATOM 1976 C C . ALA A 1 242 ? -20.078 -6.844 32.667 1.00 68.19 242 ALA A C 1
ATOM 1978 O O . ALA A 1 242 ? -19.727 -6.205 31.678 1.00 68.19 242 ALA A O 1
ATOM 1979 N N . SER A 1 243 ? -20.020 -6.335 33.904 1.00 78.31 243 SER A N 1
ATOM 1980 C CA . SER A 1 243 ? -19.640 -4.942 34.204 1.00 78.31 243 SER A CA 1
ATOM 1981 C C . SER A 1 243 ? -18.175 -4.631 33.850 1.00 78.31 243 SER A C 1
ATOM 1983 O O . SER A 1 243 ? -17.869 -3.623 33.207 1.00 78.31 243 SER A O 1
ATOM 1985 N N . ASP A 1 244 ? -17.252 -5.533 34.196 1.00 85.06 244 ASP A N 1
ATOM 1986 C CA . ASP A 1 244 ? -15.823 -5.354 33.907 1.00 85.06 244 ASP A CA 1
ATOM 1987 C C . ASP A 1 244 ? -15.508 -5.440 32.409 1.00 85.06 244 ASP A C 1
ATOM 1989 O O . ASP A 1 244 ? -14.627 -4.736 31.901 1.00 85.06 244 ASP A O 1
ATOM 1993 N N . GLU A 1 245 ? -16.211 -6.311 31.686 1.00 87.81 245 GLU A N 1
ATOM 1994 C CA . GLU A 1 245 ? -16.052 -6.452 30.241 1.00 87.81 245 GLU A CA 1
ATOM 1995 C C . GLU A 1 245 ? -16.575 -5.220 29.496 1.00 87.81 245 GLU A C 1
ATOM 1997 O O . GLU A 1 245 ? -15.885 -4.695 28.619 1.00 87.81 245 GLU A O 1
ATOM 2002 N N . GLU A 1 246 ? -17.742 -4.709 29.889 1.00 87.62 246 GLU A N 1
ATOM 2003 C CA . GLU A 1 246 ? -18.332 -3.491 29.331 1.00 87.62 246 GLU A CA 1
ATOM 2004 C C . GLU A 1 246 ? -17.386 -2.291 29.486 1.00 87.62 246 GLU A C 1
ATOM 2006 O O . GLU A 1 246 ? -17.091 -1.595 28.509 1.00 87.62 246 GLU A O 1
ATOM 2011 N N . ARG A 1 247 ? -16.789 -2.115 30.673 1.00 88.94 247 ARG A N 1
ATOM 2012 C CA . ARG A 1 247 ? -15.794 -1.060 30.909 1.00 88.94 247 ARG A CA 1
ATOM 2013 C C . ARG A 1 247 ? -14.567 -1.195 30.001 1.00 88.94 247 ARG A C 1
ATOM 2015 O O . ARG A 1 247 ? -14.075 -0.192 29.480 1.00 88.94 247 ARG A O 1
ATOM 2022 N N . LYS A 1 248 ? -14.052 -2.414 29.796 1.00 91.81 248 LYS A N 1
ATOM 2023 C CA . LYS A 1 248 ? -12.906 -2.662 28.897 1.00 91.81 248 LYS A CA 1
ATOM 2024 C C . LYS A 1 248 ? -13.249 -2.336 27.444 1.00 91.81 248 LYS A C 1
ATOM 2026 O O . LYS A 1 248 ? -12.429 -1.731 26.752 1.00 91.81 248 LYS A O 1
ATOM 2031 N N . LEU A 1 249 ? -14.446 -2.707 26.991 1.00 92.88 249 LEU A N 1
ATOM 2032 C CA . LEU A 1 249 ? -14.918 -2.412 25.639 1.00 92.88 249 LEU A CA 1
ATOM 2033 C C . LEU A 1 249 ? -15.099 -0.914 25.412 1.00 92.88 249 LEU A C 1
ATOM 2035 O O . LEU A 1 249 ? -14.707 -0.416 24.359 1.00 92.88 249 LEU A O 1
ATOM 2039 N N . GLN A 1 250 ? -15.604 -0.185 26.406 1.00 91.12 250 GLN A N 1
ATOM 2040 C CA . GLN A 1 250 ? -15.750 1.264 26.319 1.00 91.12 250 GLN A CA 1
ATOM 2041 C C . GLN A 1 250 ? -14.395 1.978 26.225 1.00 91.12 250 GLN A C 1
ATOM 2043 O O . GLN A 1 250 ? -14.202 2.818 25.347 1.00 91.12 250 GLN A O 1
ATOM 2048 N N . LEU A 1 251 ? -13.414 1.577 27.042 1.00 92.62 251 LEU A N 1
ATOM 2049 C CA . LEU A 1 251 ? -12.047 2.103 26.946 1.00 92.62 251 LEU A CA 1
ATOM 2050 C C . LEU A 1 251 ? -11.405 1.808 25.582 1.00 92.62 251 LEU A C 1
ATOM 2052 O O . LEU A 1 251 ? -10.708 2.655 25.024 1.00 92.62 251 LEU A O 1
ATOM 2056 N N . LEU A 1 252 ? -11.620 0.608 25.035 1.00 93.00 252 LEU A N 1
ATOM 2057 C CA . LEU A 1 252 ? -11.121 0.256 23.706 1.00 93.00 252 LEU A CA 1
ATOM 2058 C C . LEU A 1 252 ? -11.806 1.086 22.611 1.00 93.00 252 LEU A C 1
ATOM 2060 O O . LEU A 1 252 ? -11.128 1.576 21.710 1.00 93.00 252 LEU A O 1
ATOM 2064 N N . HIS A 1 253 ? -13.119 1.291 22.713 1.00 94.06 253 HIS A N 1
ATOM 2065 C CA . HIS A 1 253 ? -13.887 2.124 21.791 1.00 94.06 253 HIS A CA 1
ATOM 2066 C C . HIS A 1 253 ? -13.363 3.566 21.761 1.00 94.06 253 HIS A C 1
ATOM 2068 O O . HIS A 1 253 ? -13.117 4.110 20.688 1.00 94.06 253 HIS A O 1
ATOM 2074 N N . GLU A 1 254 ? -13.121 4.172 22.926 1.00 94.25 254 GLU A N 1
ATOM 2075 C CA . GLU A 1 254 ? -12.551 5.522 23.024 1.00 94.25 254 GLU A CA 1
ATOM 2076 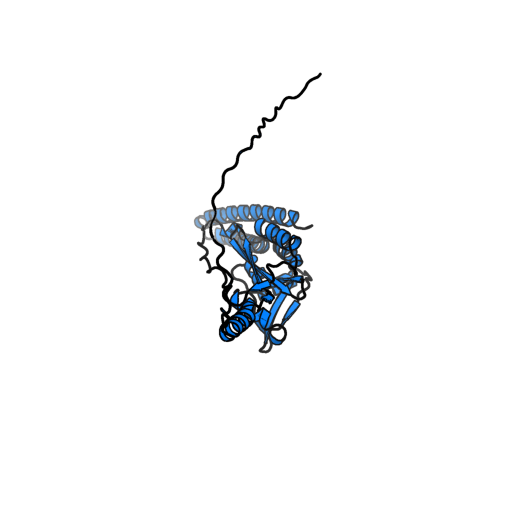C C . GLU A 1 254 ? -11.156 5.616 22.390 1.00 94.25 254 GLU A C 1
ATOM 2078 O O . GLU A 1 254 ? -10.865 6.576 21.669 1.00 94.25 254 GLU A O 1
ATOM 2083 N N . LYS A 1 255 ? -10.300 4.606 22.603 1.00 94.31 255 LYS A N 1
ATOM 2084 C CA . LYS A 1 255 ? -8.977 4.532 21.962 1.00 94.31 255 LYS A CA 1
ATOM 2085 C C . LYS A 1 255 ? -9.085 4.448 20.439 1.00 94.31 255 LYS A C 1
ATOM 2087 O O . LYS A 1 255 ? -8.351 5.152 19.747 1.00 94.31 255 LYS A O 1
ATOM 2092 N N . ILE A 1 256 ? -9.998 3.625 19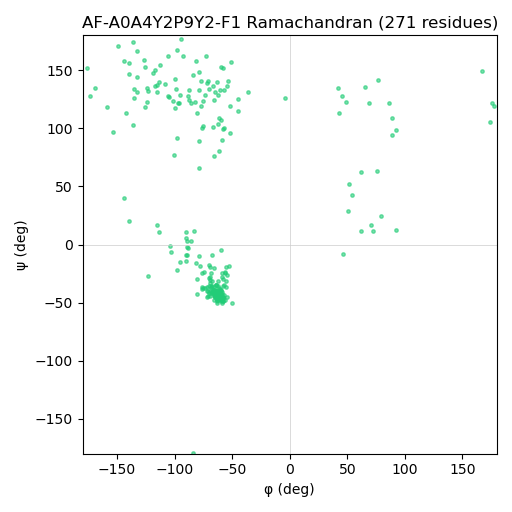.923 1.00 95.06 256 ILE A N 1
ATOM 2093 C CA . ILE A 1 256 ? -10.246 3.489 18.481 1.00 95.06 256 ILE A CA 1
ATOM 2094 C C . ILE A 1 256 ? -10.741 4.809 17.898 1.00 95.06 256 ILE A C 1
ATOM 2096 O O . ILE A 1 256 ? -10.175 5.278 16.919 1.00 95.06 256 ILE A O 1
ATOM 2100 N N . GLU A 1 257 ? -11.733 5.448 18.517 1.00 95.38 257 GLU A N 1
ATOM 2101 C CA . GLU A 1 257 ? -12.281 6.730 18.056 1.00 95.38 257 GLU A CA 1
ATOM 2102 C C . GLU A 1 257 ? -11.220 7.832 18.012 1.00 95.38 257 GLU A C 1
ATOM 2104 O O . GLU A 1 257 ? -11.124 8.578 17.035 1.00 95.38 257 GLU A O 1
ATOM 2109 N N . LYS A 1 258 ? -10.372 7.917 19.045 1.00 95.12 258 LYS A N 1
ATOM 2110 C CA . LYS A 1 258 ? -9.238 8.844 19.041 1.00 95.12 258 LYS A CA 1
ATOM 2111 C C . LYS A 1 258 ? -8.300 8.551 17.869 1.00 95.12 258 LYS A C 1
ATOM 2113 O O . LYS A 1 258 ? -7.937 9.469 17.136 1.00 95.12 258 LYS A O 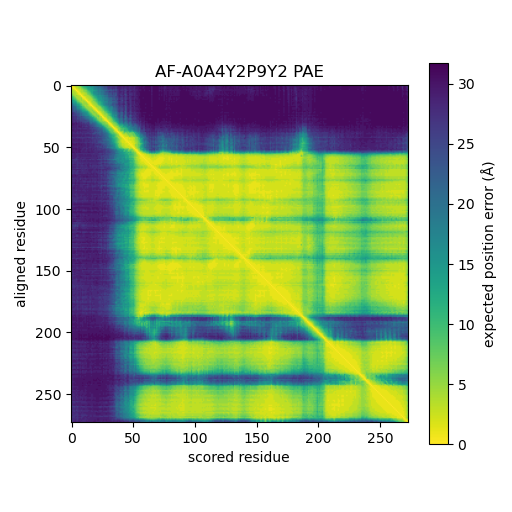1
ATOM 2118 N N . ARG A 1 259 ? -7.951 7.279 17.663 1.00 94.94 259 ARG A N 1
ATOM 2119 C CA . ARG A 1 259 ? -7.027 6.872 16.602 1.00 94.94 259 ARG A CA 1
ATOM 2120 C C . ARG A 1 259 ? -7.594 7.111 15.203 1.00 94.94 259 ARG A C 1
ATOM 2122 O O . ARG A 1 259 ? -6.871 7.569 14.325 1.00 94.94 259 ARG A O 1
ATOM 2129 N N . MET A 1 260 ? -8.883 6.856 14.996 1.00 96.31 260 MET A N 1
ATOM 2130 C CA . MET A 1 260 ? -9.564 7.128 13.729 1.00 96.31 260 MET A CA 1
ATOM 2131 C C . MET A 1 260 ? -9.464 8.610 13.355 1.00 96.31 260 MET A C 1
ATOM 2133 O O . MET A 1 260 ? -9.068 8.919 12.235 1.00 96.31 260 MET A O 1
ATOM 2137 N N . LYS A 1 261 ? -9.712 9.520 14.308 1.00 96.31 261 LYS A N 1
ATOM 2138 C CA . LYS A 1 261 ? -9.590 10.974 14.090 1.00 96.31 261 LYS A CA 1
ATOM 2139 C C . LYS A 1 261 ? -8.170 11.398 13.718 1.00 96.31 261 LYS A C 1
ATOM 2141 O O . LYS A 1 261 ? -7.989 12.251 12.854 1.00 96.31 261 LYS A O 1
ATOM 2146 N N . GLU A 1 262 ? -7.158 10.806 14.352 1.00 95.44 262 GLU A N 1
ATOM 2147 C CA . GLU A 1 262 ? -5.752 11.061 14.011 1.00 95.44 262 GLU A CA 1
ATOM 2148 C C . GLU A 1 262 ? -5.441 10.641 12.567 1.00 95.44 262 GLU A C 1
ATOM 2150 O O . GLU A 1 262 ? -4.839 11.403 11.812 1.00 95.44 262 GLU A O 1
ATOM 2155 N N . ILE A 1 263 ? -5.888 9.452 12.156 1.00 95.31 263 ILE A N 1
ATOM 2156 C CA . ILE A 1 263 ? -5.657 8.928 10.803 1.00 95.31 263 ILE A CA 1
ATOM 2157 C C . ILE A 1 263 ? -6.428 9.727 9.746 1.00 95.31 263 ILE A C 1
ATOM 2159 O O . ILE A 1 263 ? -5.909 9.963 8.654 1.00 95.31 263 ILE A O 1
ATOM 2163 N N . GLU A 1 264 ? -7.648 10.164 10.051 1.00 94.88 264 GLU A N 1
ATOM 2164 C CA . GLU A 1 264 ? -8.430 11.048 9.183 1.00 94.88 264 GLU A CA 1
ATOM 2165 C C . GLU A 1 264 ? -7.721 12.391 8.986 1.00 94.88 264 GLU A C 1
ATOM 2167 O O . GLU A 1 264 ? -7.599 12.861 7.853 1.00 94.88 264 GLU A O 1
ATOM 2172 N N . HIS A 1 265 ? -7.169 12.964 10.061 1.00 94.81 265 HIS A N 1
ATOM 2173 C CA . HIS A 1 265 ? -6.360 14.175 9.968 1.00 94.81 265 HIS A CA 1
ATOM 2174 C C . HIS A 1 265 ? -5.134 13.963 9.071 1.00 94.81 265 HIS A C 1
ATOM 2176 O O . HIS A 1 265 ? -4.934 14.735 8.136 1.00 94.81 265 HIS A O 1
ATOM 2182 N N . ILE A 1 266 ? -4.377 12.880 9.273 1.00 93.75 266 ILE A N 1
ATOM 2183 C CA . ILE A 1 266 ? -3.234 12.531 8.415 1.00 93.75 266 ILE A CA 1
ATOM 2184 C C . ILE A 1 266 ? -3.679 12.378 6.956 1.00 93.75 266 ILE A C 1
ATOM 2186 O O . ILE A 1 266 ? -3.090 12.963 6.058 1.00 93.75 266 ILE A O 1
ATOM 2190 N N . SER A 1 267 ? -4.746 11.634 6.684 1.00 92.44 267 SER A N 1
ATOM 2191 C CA . SER A 1 267 ? -5.207 11.415 5.306 1.00 92.44 267 SER A CA 1
ATOM 2192 C C . SER A 1 267 ? -5.594 12.738 4.630 1.00 92.44 267 SER A C 1
ATOM 2194 O O . SER A 1 267 ? -5.265 12.962 3.465 1.00 92.44 267 SER A O 1
ATOM 2196 N N . SER A 1 268 ? -6.196 13.669 5.379 1.00 92.19 268 SER A N 1
ATOM 2197 C CA . SER A 1 268 ? -6.552 14.998 4.870 1.00 92.19 268 SER A CA 1
ATOM 2198 C C . SER A 1 268 ? -5.333 15.839 4.472 1.00 92.19 268 SER A C 1
ATOM 2200 O O . SER A 1 268 ? -5.392 16.536 3.461 1.00 92.19 268 SER A O 1
ATOM 2202 N N . THR A 1 269 ? -4.199 15.720 5.179 1.00 93.06 269 THR A N 1
ATOM 2203 C CA . THR A 1 269 ? -2.971 16.455 4.824 1.00 93.06 269 THR A CA 1
ATOM 2204 C C . THR A 1 269 ? -2.338 15.970 3.518 1.00 93.06 269 THR A C 1
ATOM 2206 O O . THR A 1 269 ? -1.564 16.703 2.914 1.00 93.06 269 THR A O 1
ATOM 2209 N N . PHE A 1 270 ? -2.678 14.758 3.070 1.00 89.44 270 PHE A N 1
ATOM 2210 C CA . PHE A 1 270 ? -2.140 14.123 1.861 1.00 89.44 270 PHE A CA 1
ATOM 2211 C C . PHE A 1 270 ? -3.189 13.938 0.752 1.00 89.44 270 PHE A C 1
ATOM 2213 O O . PHE A 1 270 ? -2.936 13.225 -0.213 1.00 89.44 270 PHE A O 1
ATOM 2220 N N . SER A 1 271 ? -4.373 14.544 0.877 1.00 82.25 271 SER A N 1
ATOM 2221 C CA . SER A 1 271 ? -5.461 14.423 -0.112 1.00 82.25 271 SER A CA 1
ATOM 2222 C C . SER A 1 271 ? -5.366 15.427 -1.276 1.00 82.25 271 SER A C 1
ATOM 2224 O O . SER A 1 271 ? -6.254 15.460 -2.120 1.00 82.25 271 SER A O 1
ATOM 2226 N N . GLY A 1 272 ? -4.314 16.253 -1.327 1.00 64.94 272 GLY A N 1
ATOM 2227 C CA . GLY A 1 272 ? -4.085 17.247 -2.388 1.00 64.94 272 GLY A CA 1
ATOM 2228 C C . GLY A 1 272 ? -2.627 17.360 -2.842 1.00 64.94 272 GLY A C 1
ATOM 2229 O O . GLY A 1 272 ? -2.248 18.407 -3.365 1.00 64.94 272 GLY A O 1
ATOM 2230 N N . ALA A 1 273 ? -1.823 16.329 -2.567 1.00 51.19 273 ALA A N 1
ATOM 2231 C CA . ALA A 1 273 ? -0.437 16.200 -3.015 1.00 51.19 273 ALA A CA 1
ATOM 2232 C C . ALA A 1 273 ? -0.354 15.362 -4.295 1.00 51.19 273 ALA A C 1
ATOM 2234 O O . ALA A 1 273 ? -1.241 14.496 -4.470 1.00 51.19 273 ALA A O 1
#

Foldseek 3Di:
DDDDDDDDDDDDDDDDDDDDDDDDDDDDDDDDPPVPPDVVVVVVVVVVCVQQVPFDFAQWDWDAWPVGQIFIWGDDPFATKGFLQSLCCLQPVPDGSVVLVVVCVVLVHDFDKDKDWCVVPVVRVVNCVQVVHGHFDADPNTTITIIGGLVCSLVSCLSQLFLDPRVLVVSVVCNVPDGSPDCVRTDRPDDDGPDPPPPPPPPDPPCPLVRHTLNVLVVLLVVLVVVLVVLVVCCVPPPPVSVVVNVVSVVVNVVSVVSSVSSNVSSVVSVPD

Secondary structure (DSSP, 8-state):
-------------------------PPP----------HHHHHHHHHHHHHH--EEEP-EEEEE-TTS-EEEEEEETTEEEEEHHHHHHHH-TT--HHHHHHHHHHTT----EEEEEGGG-HHHHHHHHHTT-TTEEEETTEEEEEEEEHHHHHHHHHHHT---HHHHHHHHHHHHT--TTSGGGEEETT--------------TT-HHHH--HHHHHHHHHHHHHHHHHHHHHTTT-HHHHHHHHHHHHHHHHHHHHHHHHHHHHHHHTTT-

pLDDT: mean 80.09, std 19.77, range [33.81, 98.06]

Solvent-accessible surface area (backbone atoms only — not comparable to full-atom values): 16608 Å² total; per-residue (Å²): 134,86,81,85,90,83,86,86,82,90,81,90,82,92,83,86,88,87,90,85,90,82,89,86,81,86,81,77,88,80,80,83,81,80,74,74,73,57,69,66,56,56,51,52,49,50,53,47,45,64,64,68,64,44,66,41,80,42,37,74,44,83,46,77,39,94,90,68,51,68,42,51,43,31,56,55,99,74,42,60,23,30,34,39,12,31,56,19,31,71,65,35,81,90,44,50,32,64,58,42,52,56,48,39,60,75,69,71,56,90,72,77,68,48,79,47,51,32,94,82,36,52,76,48,46,54,48,37,60,69,64,65,55,45,44,70,42,75,57,93,93,35,50,32,38,47,29,32,46,49,76,52,49,55,54,53,38,42,78,42,18,47,54,59,63,62,56,52,52,50,51,53,49,52,60,75,67,62,55,75,84,42,72,85,38,46,31,71,55,99,69,83,66,66,77,74,84,71,75,76,76,82,80,56,95,81,45,67,73,67,61,45,20,44,54,56,47,53,54,51,48,51,53,48,53,56,48,51,57,53,45,62,65,44,40,82,81,48,57,78,74,42,54,63,52,52,53,51,49,50,56,50,47,54,53,45,56,54,49,44,54,54,23,51,53,55,32,60,76,54,72,84,114

Nearest PDB structures (foldseek):
  7nyw-assembly1_B  TM=8.378E-01  e=4.493E+00  Photorhabdus thracensis
  2ysu-assembly1_B  TM=7.596E-01  e=8.329E+00  Escherichia coli

Organism: Araneus ventricosus (NCBI:txid182803)

Sequence (273 aa):
PQIAKIGPSLHKTSSLPNEAAADFSSPSPSSNSSEVFDDDADAFFEEFYQKVSLVTKRYVKRIKTGDGYVFHILIYESEPYVSCGDISHLIWSNKDAEFLQQRLQNSGSFLTNVLILEDENENMFDQLKRFHVKGLKVLNDRNCLLIFSLNNLVEILNIFGHPSVELRTKIIHELSAFNPNHPMWKELSEVEFPDKEEEFVDRTDDDKLNRLCLYDLKVMRENIYIRCQRLQLQQSWSPESASDEERKLQLLHEKIEKRMKEIEHISSTFSGA

Radius of gyration: 32.94 Å; Cα contacts (8 Å, |Δi|>4): 261; chains: 1; bounding box: 111×77×67 Å